Protein AF-A0A9X6WZ90-F1 (afdb_monomer_lite)

Organism: Bacillus cereus (NCBI:txid1396)

Radius of gyration: 30.84 Å; chains: 1; bounding box: 56×75×96 Å

Secondary structure (DSSP, 8-state):
-HHHHHHHHHHHHHHHHHHHHHHHHHHHHHHHHHHHHHHHHHHSSS-HHHHHHHHHHHH-HHHHHHHHHHHHHHTTTGGG--HHHHHHHHGGGHHHHHHHHHHS-EEESSS--HHHHHHHHHHHTTT---SEEE-EEEEE-SS-TT-EEEEESS--TTS-HHHHHHHBSSS-TTS--SEEEHHHHHHHHHHHHHHHHHHTSEEETT-STT--GGGGSPPHHHHHHHHHHHHHHHT--SSHHHHHHHHHHHHHHHHHHHHHHGGG-SSEEEETTEEEEPPPPPPPPPHHHHHHHHHHHHHSPPPPHHHHHHHHHHHH--GGG---TT-----

Foldseek 3Di:
DLLVLLVVLVVVLLVVLVVVCVVCVVVVVVLVVLVVQLVVLCPDPDDPVSSVVSNCVSQNDPNVVVSVVSVVVVVLCPPNLSLVSSLVSCVVVLVVSLVCLVVWDKDFPDPDCQLVLLSVVLNVCVPPPDQKDFQWDWDQDPVHNVDIDTDGSGDPPPQDLSLCVQFAPDSDPVDDHRITGSSSSSSRSSVVVSVCLVVLRMATPPDPSRHNCVVVDDDPVVCVVCLVVCCVVVVADSDPVVNVVVVVVVVVVVVVVCVVCVVVDPQWDQDPNDIDGHDDDPPDDDPVNVVVVVVVVVVDDDDDPVVVVVVCCVVVVCCVVVDDPVPDPDD

pLDDT: mean 87.57, std 8.53, range [37.88, 97.38]

Structure (mmCIF, N/CA/C/O backbone):
data_AF-A0A9X6WZ90-F1
#
_entry.id   AF-A0A9X6WZ90-F1
#
loop_
_atom_site.group_PDB
_atom_site.id
_atom_site.type_symbol
_atom_site.label_atom_id
_atom_site.label_alt_id
_atom_site.label_comp_id
_atom_site.label_asym_id
_atom_site.label_entity_id
_atom_site.label_seq_id
_atom_site.pdbx_PDB_ins_code
_atom_site.Cartn_x
_atom_site.Cartn_y
_atom_site.Cartn_z
_atom_site.occupancy
_atom_site.B_iso_or_equiv
_atom_site.auth_seq_id
_atom_site.auth_comp_id
_atom_site.auth_asym_id
_atom_site.auth_atom_id
_atom_site.pdbx_PDB_model_num
ATOM 1 N N . MET A 1 1 ? -11.921 1.807 -13.337 1.00 88.19 1 MET A N 1
ATOM 2 C CA . MET A 1 1 ? -12.975 2.178 -12.349 1.00 88.19 1 MET A CA 1
ATOM 3 C C . MET A 1 1 ? -12.615 1.782 -10.914 1.00 88.19 1 MET A C 1
ATOM 5 O O . MET A 1 1 ? -12.642 2.652 -10.046 1.00 88.19 1 MET A O 1
ATOM 9 N N . PHE A 1 2 ? -12.242 0.518 -10.673 1.00 93.69 2 PHE A N 1
ATOM 10 C CA . PHE A 1 2 ? -11.808 -0.026 -9.374 1.00 93.69 2 PHE A CA 1
ATOM 11 C C . PHE A 1 2 ? -10.823 0.891 -8.617 1.00 93.69 2 PHE A C 1
ATOM 13 O O . PHE A 1 2 ? -11.137 1.400 -7.541 1.00 93.69 2 PHE A O 1
ATOM 20 N N . ILE A 1 3 ? -9.691 1.226 -9.249 1.00 93.50 3 ILE A N 1
ATOM 21 C CA . ILE A 1 3 ? -8.628 2.075 -8.678 1.00 93.50 3 ILE A CA 1
ATOM 22 C C . ILE A 1 3 ? -9.142 3.453 -8.235 1.00 93.50 3 ILE A C 1
ATOM 24 O O . ILE A 1 3 ? -8.813 3.916 -7.142 1.00 93.50 3 ILE A O 1
ATOM 28 N N . LYS A 1 4 ? -9.979 4.104 -9.057 1.00 94.00 4 LYS A N 1
ATOM 29 C CA . LYS A 1 4 ? -10.548 5.428 -8.745 1.00 94.00 4 LYS A CA 1
ATOM 30 C C . LYS A 1 4 ? -11.462 5.371 -7.515 1.00 94.00 4 LYS A C 1
ATOM 32 O O . LYS A 1 4 ? -11.456 6.297 -6.708 1.00 94.00 4 LYS A O 1
ATOM 37 N N . ARG A 1 5 ? -12.233 4.289 -7.349 1.00 94.06 5 ARG A N 1
ATOM 38 C CA . ARG A 1 5 ? -13.135 4.110 -6.197 1.00 94.06 5 ARG A CA 1
ATOM 39 C C . ARG A 1 5 ? -12.367 3.918 -4.895 1.00 94.06 5 ARG A C 1
ATOM 41 O O . ARG A 1 5 ? -12.700 4.570 -3.910 1.00 94.06 5 ARG A O 1
ATOM 48 N N . ILE A 1 6 ? -11.319 3.098 -4.911 1.00 95.50 6 ILE A N 1
ATOM 49 C CA . ILE A 1 6 ? -10.462 2.895 -3.736 1.00 95.50 6 ILE A CA 1
ATOM 50 C C . ILE A 1 6 ? -9.727 4.185 -3.378 1.00 95.50 6 ILE A C 1
ATOM 52 O O . ILE A 1 6 ? -9.765 4.580 -2.221 1.00 95.50 6 ILE A O 1
ATOM 56 N N . ALA A 1 7 ? -9.169 4.903 -4.360 1.00 94.88 7 ALA A N 1
ATOM 57 C CA . ALA A 1 7 ? -8.523 6.196 -4.112 1.00 94.88 7 ALA A CA 1
ATOM 58 C C . ALA A 1 7 ? -9.491 7.226 -3.494 1.00 94.88 7 ALA A C 1
ATOM 60 O O . ALA A 1 7 ? -9.131 7.979 -2.596 1.00 94.88 7 ALA A O 1
ATOM 61 N N . LYS A 1 8 ? -10.758 7.248 -3.932 1.00 95.62 8 LYS A N 1
ATOM 62 C CA . LYS A 1 8 ? -11.779 8.121 -3.332 1.00 95.62 8 LYS A CA 1
ATOM 63 C C . LYS A 1 8 ? -12.102 7.727 -1.886 1.00 95.62 8 LYS A C 1
ATOM 65 O O . LYS A 1 8 ? -12.383 8.611 -1.078 1.00 95.62 8 LYS A O 1
ATOM 70 N N . ALA A 1 9 ? -12.107 6.433 -1.567 1.00 95.31 9 ALA A N 1
ATOM 71 C CA . ALA A 1 9 ? -12.320 5.945 -0.206 1.00 95.31 9 ALA A CA 1
ATOM 72 C C . ALA A 1 9 ? -11.124 6.258 0.707 1.00 95.31 9 ALA A C 1
ATOM 74 O O . ALA A 1 9 ? -11.339 6.739 1.814 1.00 95.31 9 ALA A O 1
ATOM 75 N N . GLU A 1 10 ? -9.902 6.075 0.207 1.00 94.06 10 GLU A N 1
ATOM 76 C CA . GLU A 1 10 ? -8.633 6.427 0.859 1.00 94.06 10 GLU A CA 1
ATOM 77 C C . GLU A 1 10 ? -8.612 7.909 1.259 1.00 94.06 10 GLU A C 1
ATOM 79 O O . GLU A 1 10 ? -8.564 8.225 2.445 1.00 94.06 10 GLU A O 1
ATOM 84 N N . ASN A 1 11 ? -8.851 8.820 0.309 1.00 94.50 11 ASN A N 1
ATOM 85 C CA . ASN A 1 11 ? -8.906 10.261 0.588 1.00 94.50 11 ASN A CA 1
ATOM 86 C C . ASN A 1 11 ? -9.972 10.631 1.640 1.00 94.50 11 ASN A C 1
ATOM 88 O O . ASN A 1 11 ? -9.812 11.579 2.408 1.00 94.50 11 ASN A O 1
ATOM 92 N N . LYS A 1 12 ? -11.109 9.921 1.672 1.00 94.81 12 LYS A N 1
ATOM 93 C CA . LYS A 1 12 ? -12.153 10.138 2.690 1.00 94.81 12 LYS A CA 1
ATOM 94 C C . LYS A 1 12 ? -11.753 9.576 4.054 1.00 94.81 12 LYS A C 1
ATOM 96 O O . LYS A 1 12 ? -12.103 10.175 5.071 1.00 94.81 12 LYS A O 1
ATOM 101 N N . ALA A 1 13 ? -11.054 8.445 4.080 1.00 93.38 13 ALA A N 1
ATOM 102 C CA . ALA A 1 13 ? -10.524 7.834 5.291 1.00 93.38 13 ALA A CA 1
ATOM 103 C C . ALA A 1 13 ? -9.462 8.733 5.938 1.00 93.38 13 ALA A C 1
ATOM 105 O O . ALA A 1 13 ? -9.546 8.996 7.134 1.00 93.38 13 ALA A O 1
ATOM 106 N N . GLU A 1 14 ? -8.549 9.292 5.143 1.00 92.19 14 GLU A N 1
ATOM 107 C CA . GLU A 1 14 ? -7.553 10.270 5.598 1.00 92.19 14 GLU A CA 1
ATOM 108 C C . GLU A 1 14 ? -8.202 11.517 6.206 1.00 92.19 14 GLU A C 1
ATOM 110 O O . GLU A 1 14 ? -7.862 11.926 7.316 1.00 92.19 14 GLU A O 1
ATOM 115 N N . ARG A 1 15 ? -9.206 12.090 5.528 1.00 92.62 15 ARG A N 1
ATOM 116 C CA . ARG A 1 15 ? -9.962 13.235 6.065 1.00 92.62 15 ARG A CA 1
ATOM 117 C C . ARG A 1 15 ? -10.685 12.892 7.366 1.00 92.62 15 ARG A C 1
ATOM 119 O O . ARG A 1 15 ? -10.708 13.703 8.284 1.00 92.62 15 ARG A O 1
ATOM 126 N N . ALA A 1 16 ? -11.273 11.700 7.464 1.00 90.88 16 ALA A N 1
ATOM 127 C CA . ALA A 1 16 ? -11.934 11.257 8.690 1.00 90.88 16 ALA A CA 1
ATOM 128 C C . ALA A 1 16 ? -10.950 11.086 9.850 1.00 90.88 16 ALA A C 1
ATOM 130 O O . ALA A 1 16 ? -11.284 11.442 10.978 1.00 90.88 16 ALA A O 1
ATOM 131 N N . LEU A 1 17 ? -9.743 10.594 9.566 1.00 90.38 17 LEU A N 1
ATOM 132 C CA . LEU A 1 17 ? -8.673 10.528 10.549 1.00 90.38 17 LEU A CA 1
ATOM 133 C C . LEU A 1 17 ? -8.273 11.930 11.025 1.00 90.38 17 LEU A C 1
ATOM 135 O O . LEU A 1 17 ? -8.124 12.127 12.227 1.00 90.38 17 LEU A O 1
ATOM 139 N N . TYR A 1 18 ? -8.139 12.900 10.115 1.00 88.81 18 TYR A N 1
ATOM 140 C CA . TYR A 1 18 ? -7.831 14.287 10.476 1.00 88.81 18 TYR A CA 1
ATOM 141 C C . TYR A 1 18 ? -8.884 14.874 11.428 1.00 88.81 18 TYR A C 1
ATOM 143 O O . TYR A 1 18 ? -8.544 15.345 12.509 1.00 88.81 18 TYR A O 1
ATOM 151 N N . VAL A 1 19 ? -10.168 14.735 11.085 1.00 89.00 19 VAL A N 1
ATOM 152 C CA . VAL A 1 19 ? -11.281 15.199 11.934 1.00 89.00 19 VAL A CA 1
ATOM 153 C C . VAL A 1 19 ? -11.308 14.478 13.286 1.00 89.00 19 VAL A C 1
ATOM 155 O O . VAL A 1 19 ? -11.641 15.078 14.305 1.00 89.00 19 VAL A O 1
ATOM 158 N N . LEU A 1 20 ? -10.981 13.181 13.330 1.00 86.00 20 LEU A N 1
ATOM 159 C CA . LEU A 1 20 ? -10.909 12.440 14.592 1.00 86.00 20 LEU A CA 1
ATOM 160 C C . LEU A 1 20 ? -9.753 12.932 15.472 1.00 86.00 20 LEU A C 1
ATOM 162 O O . LEU A 1 20 ? -9.941 13.057 16.679 1.00 86.00 20 LEU A O 1
ATOM 166 N N . LYS A 1 21 ? -8.589 13.233 14.886 1.00 85.00 21 LYS A N 1
ATOM 167 C CA . LYS A 1 21 ? -7.454 13.809 15.619 1.00 85.00 21 LYS A CA 1
ATOM 168 C C . LYS A 1 21 ? -7.814 15.167 16.219 1.00 85.00 21 LYS A C 1
ATOM 170 O O . LYS A 1 21 ? -7.597 15.358 17.407 1.00 85.00 21 LYS A O 1
ATOM 175 N N . GLU A 1 22 ? -8.440 16.046 15.438 1.00 85.94 22 GLU A N 1
ATOM 176 C CA . GLU A 1 22 ? -8.908 17.362 15.900 1.00 85.94 22 GLU A CA 1
ATOM 177 C C . GLU A 1 22 ? -9.888 17.233 17.078 1.00 85.94 22 GLU A C 1
ATOM 179 O O . GLU A 1 22 ? -9.715 17.848 18.124 1.00 85.94 22 GLU A O 1
ATOM 184 N N . LYS A 1 23 ? -10.872 16.329 16.983 1.00 85.62 23 LYS A N 1
ATOM 185 C CA . LYS A 1 23 ? -11.819 16.075 18.085 1.00 85.62 23 LYS A CA 1
ATOM 186 C C . LYS A 1 23 ? -11.168 15.527 19.355 1.00 85.62 23 LYS A C 1
ATOM 188 O O . LYS A 1 23 ? -11.758 15.639 20.429 1.00 85.62 23 LYS A O 1
ATOM 193 N N . ARG A 1 24 ? -10.005 14.885 19.233 1.00 84.62 24 ARG A N 1
ATOM 194 C CA . ARG A 1 24 ? -9.299 14.220 20.334 1.00 84.62 24 ARG A CA 1
ATOM 195 C C . ARG A 1 24 ? -8.142 15.022 20.898 1.00 84.62 24 ARG A C 1
ATOM 197 O O . ARG A 1 24 ? -7.539 14.555 21.855 1.00 84.62 24 ARG A O 1
ATOM 204 N N . GLU A 1 25 ? -7.887 16.223 20.392 1.00 85.12 25 GLU A N 1
ATOM 205 C CA . GLU A 1 25 ? -6.839 17.113 20.898 1.00 85.12 25 GLU A CA 1
ATOM 206 C C . GLU A 1 25 ? -6.908 17.248 22.428 1.00 85.12 25 GLU A C 1
ATOM 208 O O . GLU A 1 25 ? -5.966 16.882 23.122 1.00 85.12 25 GLU A O 1
ATOM 213 N N . LYS A 1 26 ? -8.095 17.554 22.973 1.00 85.38 26 LYS A N 1
ATOM 214 C CA . LYS A 1 26 ? -8.320 17.651 24.430 1.00 85.38 26 LYS A CA 1
ATOM 215 C C . LYS A 1 26 ? -8.027 16.357 25.201 1.00 85.38 26 LYS A C 1
ATOM 217 O O . LYS A 1 26 ? -7.622 16.398 26.360 1.00 85.38 26 LYS A O 1
ATOM 222 N N . GLN A 1 27 ? -8.288 15.197 24.596 1.00 85.25 27 GLN A N 1
ATOM 223 C CA . GLN A 1 27 ? -8.007 13.897 25.213 1.00 85.25 27 GLN A CA 1
ATOM 224 C C . GLN A 1 27 ? -6.498 13.635 25.228 1.00 85.25 27 GLN A C 1
ATOM 226 O O . GLN A 1 27 ? -5.973 13.164 26.235 1.00 85.25 27 GLN A O 1
ATOM 231 N N . THR A 1 28 ? -5.802 13.991 24.149 1.00 86.50 28 THR A N 1
ATOM 232 C CA . THR A 1 28 ? -4.342 13.926 24.063 1.00 86.50 28 THR A CA 1
ATOM 233 C C . THR A 1 28 ? -3.687 14.874 25.064 1.00 86.50 28 THR A C 1
ATOM 235 O O . THR A 1 28 ? -2.806 14.439 25.801 1.00 86.50 28 THR A O 1
ATOM 238 N N . ASP A 1 29 ? -4.169 16.112 25.187 1.00 89.50 29 ASP A N 1
ATOM 239 C CA . ASP A 1 29 ? -3.681 17.070 26.187 1.00 89.50 29 ASP A CA 1
ATOM 240 C C . ASP A 1 29 ? -3.836 16.520 27.606 1.00 89.50 29 ASP A C 1
ATOM 242 O O . ASP A 1 29 ? -2.921 16.624 28.425 1.00 89.50 29 ASP A O 1
ATOM 246 N N . LYS A 1 30 ? -4.965 15.859 27.895 1.00 88.88 30 LYS A N 1
ATOM 247 C CA . LYS A 1 30 ? -5.198 15.208 29.189 1.00 88.88 30 LYS A CA 1
ATOM 248 C C . LYS A 1 30 ? -4.219 14.059 29.442 1.00 88.88 30 LYS A C 1
ATOM 250 O O . LYS A 1 30 ? -3.718 13.938 30.559 1.00 88.88 30 LYS A O 1
ATOM 255 N N . LEU A 1 31 ? -3.916 13.236 28.436 1.00 90.62 31 LEU A N 1
ATOM 256 C CA . LEU A 1 31 ? -2.920 12.164 28.552 1.00 90.62 31 LEU A CA 1
ATOM 257 C C . LEU A 1 31 ? -1.510 12.723 28.785 1.00 90.62 31 LEU A C 1
ATOM 259 O O . LEU A 1 31 ? -0.809 12.243 29.672 1.00 90.62 31 LEU A O 1
ATOM 263 N N . ILE A 1 32 ? -1.117 13.765 28.047 1.00 91.44 32 ILE A N 1
ATOM 264 C CA . ILE A 1 32 ? 0.183 14.437 28.209 1.00 91.44 32 ILE A CA 1
ATOM 265 C C . ILE A 1 32 ? 0.287 15.099 29.587 1.00 91.44 32 ILE A C 1
ATOM 267 O O . ILE A 1 32 ? 1.312 14.966 30.249 1.00 91.44 32 ILE A O 1
ATOM 271 N N . THR A 1 33 ? -0.776 15.759 30.052 1.00 91.31 33 THR A N 1
ATOM 272 C CA . THR A 1 33 ? -0.830 16.351 31.399 1.00 91.31 33 THR A CA 1
ATOM 273 C C . THR A 1 33 ? -0.683 15.273 32.467 1.00 91.31 33 THR A C 1
ATOM 275 O O . THR A 1 33 ? 0.123 15.422 33.376 1.00 91.31 33 THR A O 1
ATOM 278 N N . THR A 1 34 ? -1.378 14.142 32.308 1.00 89.88 3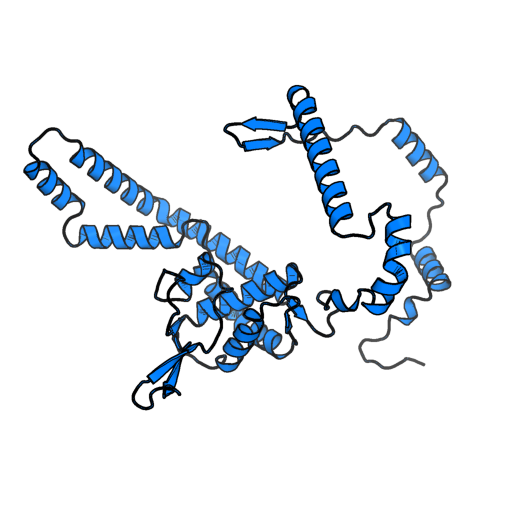4 THR A N 1
ATOM 279 C CA . THR A 1 34 ? -1.258 13.006 33.233 1.00 89.88 34 THR A CA 1
ATOM 280 C C . THR A 1 34 ? 0.170 12.454 33.251 1.00 89.88 34 THR A C 1
ATOM 282 O O . THR A 1 34 ? 0.720 12.213 34.320 1.00 89.88 34 THR A O 1
ATOM 285 N N . LEU A 1 35 ? 0.808 12.308 32.083 1.00 91.94 35 LEU A N 1
ATOM 286 C CA . LEU A 1 35 ? 2.206 11.884 31.987 1.00 91.94 35 LEU A CA 1
ATOM 287 C C . LEU A 1 35 ? 3.144 12.881 32.681 1.00 91.94 35 LEU A C 1
ATOM 289 O O . LEU A 1 35 ? 3.992 12.466 33.470 1.00 91.94 35 LEU A O 1
ATOM 293 N N . ARG A 1 36 ? 2.971 14.187 32.441 1.00 92.88 36 ARG A N 1
ATOM 294 C CA . ARG A 1 36 ? 3.729 15.240 33.130 1.00 92.88 36 ARG A CA 1
ATOM 295 C C . ARG A 1 36 ? 3.588 15.090 34.640 1.00 92.88 36 ARG A C 1
ATOM 297 O O . ARG A 1 36 ? 4.601 15.006 35.321 1.00 92.88 36 ARG A O 1
ATOM 304 N N . ASP A 1 37 ? 2.358 15.001 35.136 1.00 89.56 37 ASP A N 1
ATOM 305 C CA . ASP A 1 37 ? 2.074 14.919 36.567 1.00 89.56 37 ASP A CA 1
ATOM 306 C C . ASP A 1 37 ? 2.693 13.657 37.179 1.00 89.56 37 ASP A C 1
ATOM 308 O O . ASP A 1 37 ? 3.338 13.748 38.216 1.00 89.56 37 ASP A O 1
ATOM 312 N N . THR A 1 38 ? 2.630 12.505 36.498 1.00 89.50 38 THR A N 1
ATOM 313 C CA . THR A 1 38 ? 3.301 11.280 36.974 1.00 89.50 38 THR A CA 1
ATOM 314 C C . THR A 1 38 ? 4.822 11.419 37.057 1.00 89.50 38 THR A C 1
ATOM 316 O O . THR A 1 38 ? 5.419 10.978 38.038 1.00 89.50 38 THR A O 1
ATOM 319 N N . ILE A 1 39 ? 5.462 12.056 36.069 1.00 88.69 39 ILE A N 1
ATOM 320 C CA . ILE A 1 39 ? 6.915 12.284 36.072 1.00 88.69 39 ILE A CA 1
ATOM 321 C C . ILE A 1 39 ? 7.287 13.277 37.177 1.00 88.69 39 ILE A C 1
ATOM 323 O O . ILE A 1 39 ? 8.233 13.029 37.923 1.00 88.69 39 ILE A O 1
ATOM 327 N N . THR A 1 40 ? 6.528 14.366 37.325 1.00 89.31 40 THR A N 1
ATOM 328 C CA . THR A 1 40 ? 6.743 15.360 38.382 1.00 89.31 40 THR A CA 1
ATOM 329 C C . THR A 1 40 ? 6.598 14.728 39.762 1.00 89.31 40 THR A C 1
ATOM 331 O O . THR A 1 40 ? 7.475 14.910 40.598 1.00 89.31 40 THR A O 1
ATOM 334 N N . THR A 1 41 ? 5.559 13.920 39.992 1.00 87.38 41 THR A N 1
ATOM 335 C CA . THR A 1 41 ? 5.359 13.199 41.256 1.00 87.38 41 THR A CA 1
ATOM 336 C C . THR A 1 41 ? 6.487 12.214 41.548 1.00 87.38 41 THR A C 1
ATOM 338 O O . THR A 1 41 ? 6.917 12.099 42.694 1.00 87.38 41 THR A O 1
ATOM 341 N N . TYR A 1 42 ? 7.012 11.532 40.529 1.00 85.38 42 TYR A N 1
ATOM 342 C CA . TYR A 1 42 ? 8.146 10.623 40.698 1.00 85.38 42 TYR A CA 1
ATOM 343 C C . TYR A 1 42 ? 9.452 11.354 41.069 1.00 85.38 42 TYR A C 1
ATOM 345 O O . TYR A 1 42 ? 10.271 10.809 41.813 1.00 85.38 42 TYR A O 1
ATOM 353 N N . GLN A 1 43 ? 9.634 12.584 40.575 1.00 87.25 43 GLN A N 1
ATOM 354 C CA . GLN A 1 43 ? 10.803 13.436 40.831 1.00 87.25 43 GLN A CA 1
ATOM 355 C C . GLN A 1 43 ? 10.746 14.215 42.156 1.00 87.25 43 GLN A C 1
ATOM 357 O O . GLN A 1 43 ? 11.743 14.838 42.514 1.00 87.25 43 GLN A O 1
ATOM 362 N N . LEU A 1 44 ? 9.625 14.192 42.889 1.00 85.88 44 LEU A N 1
ATOM 363 C CA . LEU A 1 44 ? 9.513 14.869 44.186 1.00 85.88 44 LEU A CA 1
ATOM 364 C C . LEU A 1 44 ? 10.523 14.319 45.206 1.00 85.88 44 LEU A C 1
ATOM 366 O O . LEU A 1 44 ? 10.718 13.107 45.330 1.00 85.88 44 LEU A O 1
ATOM 370 N N . GLU A 1 45 ? 11.125 15.223 45.979 1.00 72.75 45 GLU A N 1
ATOM 371 C CA . GLU A 1 45 ? 11.969 14.870 47.121 1.00 72.75 45 GLU A CA 1
ATOM 372 C C . GLU A 1 45 ? 11.097 14.325 48.266 1.00 72.75 45 GLU A C 1
ATOM 374 O O . GLU A 1 45 ? 10.115 14.946 48.672 1.00 72.75 45 GLU A O 1
ATOM 379 N N . GLY A 1 46 ? 11.418 13.130 48.772 1.00 76.06 46 GLY A N 1
ATOM 380 C CA . GLY A 1 46 ? 10.634 12.452 49.810 1.00 76.06 46 GLY A CA 1
ATOM 381 C C . GLY A 1 46 ? 10.886 10.945 49.867 1.00 76.06 46 GLY A C 1
ATOM 382 O O . GLY A 1 46 ? 11.668 10.406 49.077 1.00 76.06 46 GLY A O 1
ATOM 383 N N . SER A 1 47 ? 10.226 10.242 50.792 1.00 80.88 47 SER A N 1
ATOM 384 C CA . SER A 1 47 ? 10.323 8.779 50.885 1.00 80.88 47 SER A CA 1
ATOM 385 C C . SER A 1 47 ? 9.701 8.093 49.659 1.00 80.88 47 SER A C 1
ATOM 387 O O . SER A 1 47 ? 8.840 8.641 48.971 1.00 80.88 47 SER A O 1
ATOM 389 N N . SER A 1 48 ? 10.153 6.878 49.347 1.00 79.81 48 SER A N 1
ATOM 390 C CA . SER A 1 48 ? 9.591 6.100 48.233 1.00 79.81 48 SER A CA 1
ATOM 391 C C . SER A 1 48 ? 8.107 5.776 48.446 1.00 79.81 48 SER A C 1
ATOM 393 O O . SER A 1 48 ? 7.345 5.723 47.485 1.00 79.81 48 SER A O 1
ATOM 395 N N . GLU A 1 49 ? 7.678 5.611 49.699 1.00 81.25 49 GLU A N 1
ATOM 396 C CA . GLU A 1 49 ? 6.288 5.312 50.061 1.00 81.25 49 GLU A CA 1
ATOM 397 C C . GLU A 1 49 ? 5.337 6.477 49.769 1.00 81.25 49 GLU A C 1
ATOM 399 O O . GLU A 1 49 ? 4.264 6.257 49.207 1.00 81.25 49 GLU A O 1
ATOM 404 N N . THR A 1 50 ? 5.731 7.723 50.062 1.00 79.81 50 THR A N 1
ATOM 405 C CA . THR A 1 50 ? 4.887 8.892 49.760 1.00 79.81 50 THR A CA 1
ATOM 406 C C . THR A 1 50 ? 4.763 9.121 48.256 1.00 79.81 50 THR A C 1
ATOM 408 O O . THR A 1 50 ? 3.681 9.449 47.767 1.00 79.81 50 THR A O 1
ATOM 411 N N . ARG A 1 51 ? 5.833 8.868 47.491 1.00 83.44 51 ARG A N 1
ATOM 412 C CA . ARG A 1 51 ? 5.798 8.913 46.020 1.00 83.44 51 ARG A CA 1
ATOM 413 C C . ARG A 1 51 ? 4.869 7.853 45.430 1.00 83.44 51 ARG A C 1
ATOM 415 O O . ARG A 1 51 ? 4.093 8.167 44.530 1.00 83.44 51 ARG A O 1
ATOM 422 N N . LEU A 1 52 ? 4.911 6.623 45.945 1.00 82.94 52 LEU A N 1
ATOM 423 C CA . LEU A 1 52 ? 4.037 5.537 45.492 1.00 82.94 52 LEU A CA 1
ATOM 424 C C . LEU A 1 52 ? 2.561 5.820 45.792 1.00 82.94 52 LEU A C 1
ATOM 426 O O . LEU A 1 52 ? 1.733 5.650 44.902 1.00 82.94 52 LEU A O 1
ATOM 430 N N . GLN A 1 53 ? 2.235 6.334 46.982 1.00 83.06 53 GLN A N 1
ATOM 431 C CA . GLN A 1 53 ? 0.859 6.720 47.320 1.00 83.06 53 GLN A CA 1
ATOM 432 C C . GLN A 1 53 ? 0.323 7.814 46.387 1.00 83.06 53 GLN A C 1
ATOM 434 O O . GLN A 1 53 ? -0.799 7.714 45.891 1.00 83.06 53 GLN A O 1
ATOM 439 N N . LEU A 1 54 ? 1.126 8.840 46.088 1.00 82.12 54 LEU A N 1
ATOM 440 C CA . LEU A 1 54 ? 0.727 9.899 45.157 1.00 82.12 54 LEU A CA 1
ATOM 441 C C . LEU A 1 54 ? 0.556 9.369 43.725 1.00 82.12 54 LEU A C 1
ATOM 443 O O . LEU A 1 54 ? -0.421 9.712 43.059 1.00 82.12 54 LEU A O 1
ATOM 447 N N . LEU A 1 55 ? 1.438 8.482 43.260 1.00 84.94 55 LEU A N 1
ATOM 448 C CA . LEU A 1 55 ? 1.269 7.815 41.965 1.00 84.94 55 LEU A CA 1
ATOM 449 C C . LEU A 1 55 ? -0.011 6.972 41.923 1.00 84.94 55 LEU A C 1
ATOM 451 O O . LEU A 1 55 ? -0.740 7.016 40.934 1.00 84.94 55 LEU A O 1
ATOM 455 N N . GLU A 1 56 ? -0.347 6.272 43.002 1.00 84.81 56 GLU A N 1
ATOM 456 C CA . GLU A 1 56 ? -1.574 5.482 43.086 1.00 84.81 56 GLU A CA 1
ATOM 457 C C . GLU A 1 56 ? -2.838 6.359 43.029 1.00 84.81 56 GLU A C 1
ATOM 459 O O . GLU A 1 56 ? -3.837 5.967 42.429 1.00 84.81 56 GLU A O 1
ATOM 464 N N . THR A 1 57 ? -2.791 7.605 43.512 1.00 83.94 57 THR A N 1
ATOM 465 C CA . THR A 1 57 ? -3.913 8.546 43.316 1.00 83.94 57 THR A CA 1
ATOM 466 C C . THR A 1 57 ? -4.078 9.021 41.864 1.00 83.94 57 THR A C 1
ATOM 468 O O . THR A 1 57 ? -5.207 9.287 41.425 1.00 83.94 57 THR A O 1
ATOM 471 N N . LEU A 1 58 ? -2.973 9.106 41.111 1.00 82.44 58 LEU A N 1
ATOM 472 C CA . LEU A 1 58 ? -2.935 9.586 39.725 1.00 82.44 58 LEU A CA 1
ATOM 473 C C . LEU A 1 58 ? -3.288 8.493 38.707 1.00 82.44 58 LEU A C 1
ATOM 475 O O . LEU A 1 58 ? -4.082 8.733 37.797 1.00 82.44 58 LEU A O 1
ATOM 479 N N . ILE A 1 59 ? -2.712 7.299 38.861 1.00 86.88 59 ILE A N 1
ATOM 480 C CA . ILE A 1 59 ? -2.807 6.191 37.894 1.00 86.88 59 ILE A CA 1
ATOM 481 C C . ILE A 1 59 ? -3.335 4.886 38.502 1.00 86.88 59 ILE A C 1
ATOM 483 O O . ILE A 1 59 ? -3.434 3.886 37.795 1.00 86.88 59 ILE A O 1
ATOM 487 N N . GLY A 1 60 ? -3.692 4.862 39.786 1.00 84.12 60 GLY A N 1
ATOM 488 C CA . GLY A 1 60 ? -4.217 3.666 40.439 1.00 84.12 60 GLY A CA 1
ATOM 489 C C . GLY A 1 60 ? -5.675 3.352 40.094 1.00 84.12 60 GLY A C 1
ATOM 490 O O . GLY A 1 60 ? -6.445 4.180 39.589 1.00 84.12 60 GLY A O 1
ATOM 491 N N . GLY A 1 61 ? -6.062 2.110 40.386 1.00 84.81 61 GLY A N 1
ATOM 492 C CA . GLY A 1 61 ? -7.422 1.602 40.215 1.00 84.81 61 GLY A CA 1
ATOM 493 C C . GLY A 1 61 ? -7.960 1.709 38.781 1.00 84.81 61 GLY A C 1
ATOM 494 O O . GLY A 1 61 ? -7.243 1.547 37.795 1.00 84.81 61 GLY A O 1
ATOM 495 N N . ASN A 1 62 ? -9.259 1.998 38.663 1.00 83.25 62 ASN A N 1
ATOM 496 C CA . ASN A 1 62 ? -9.972 2.075 37.380 1.00 83.25 62 ASN A CA 1
ATOM 497 C C . ASN A 1 62 ? -9.467 3.232 36.482 1.00 83.25 62 ASN A C 1
ATOM 499 O O . ASN A 1 62 ? -9.534 3.160 35.257 1.00 83.25 62 ASN A O 1
ATOM 503 N N . ARG A 1 63 ? -8.884 4.292 37.067 1.00 84.12 63 ARG A N 1
ATOM 504 C CA . ARG A 1 63 ? -8.313 5.413 36.297 1.00 84.12 63 ARG A CA 1
ATOM 505 C C . ARG A 1 63 ? -7.128 4.965 35.448 1.00 84.12 63 ARG A C 1
ATOM 507 O O . ARG A 1 63 ? -7.057 5.344 34.283 1.00 84.12 63 ARG A O 1
ATOM 514 N N . GLY A 1 64 ? -6.245 4.132 35.999 1.00 85.12 64 GLY A N 1
ATOM 515 C CA . GLY A 1 64 ? -5.114 3.563 35.262 1.00 85.12 64 GLY A CA 1
ATOM 516 C C . GLY A 1 64 ? -5.554 2.747 34.051 1.00 85.12 64 GLY A C 1
ATOM 517 O O . GLY A 1 64 ? -5.003 2.913 32.965 1.00 85.12 64 GLY A O 1
ATOM 518 N N . GLN A 1 65 ? -6.602 1.933 34.209 1.00 85.75 65 GLN A N 1
ATOM 519 C CA . GLN A 1 65 ? -7.184 1.159 33.107 1.00 85.75 65 GLN A CA 1
ATOM 520 C C . GLN A 1 65 ? -7.751 2.073 32.014 1.00 85.75 65 GLN A C 1
ATOM 522 O O . GLN A 1 65 ? -7.409 1.903 30.848 1.00 85.75 65 GLN A O 1
ATOM 527 N N . GLN A 1 66 ? -8.518 3.104 32.381 1.00 86.00 66 GLN A N 1
ATOM 528 C CA . GLN A 1 66 ? -9.038 4.087 31.422 1.00 86.00 66 GLN A CA 1
ATOM 529 C C . GLN A 1 66 ? -7.927 4.875 30.711 1.00 86.00 66 GLN A C 1
ATOM 531 O O . GLN A 1 66 ? -8.023 5.148 29.516 1.00 86.00 66 GLN A O 1
ATOM 536 N N . ILE A 1 67 ? -6.865 5.264 31.425 1.00 87.25 67 ILE A N 1
ATOM 537 C CA . ILE A 1 67 ? -5.699 5.934 30.830 1.00 87.25 67 ILE A CA 1
ATOM 538 C C . ILE A 1 67 ? -5.019 4.999 29.829 1.00 87.25 67 ILE A C 1
ATOM 540 O O . ILE A 1 67 ? -4.700 5.428 28.723 1.00 87.25 67 ILE A O 1
ATOM 544 N N . LEU A 1 68 ? -4.847 3.723 30.179 1.00 85.44 68 LEU A N 1
ATOM 545 C CA . LEU A 1 68 ? -4.246 2.727 29.299 1.00 85.44 68 LEU A CA 1
ATOM 546 C C . LEU A 1 68 ? -5.106 2.480 28.053 1.00 85.44 68 LEU A C 1
ATOM 548 O O . LEU A 1 68 ? -4.569 2.503 26.949 1.00 85.44 68 LEU A O 1
ATOM 552 N N . GLU A 1 69 ? -6.426 2.348 28.194 1.00 83.81 69 GLU A N 1
ATOM 553 C CA . GLU A 1 69 ? -7.360 2.257 27.063 1.00 83.81 69 GLU A CA 1
ATOM 554 C C . GLU A 1 69 ? -7.259 3.480 26.144 1.00 83.81 69 GLU A C 1
ATOM 556 O O . GLU A 1 69 ? -7.111 3.335 24.930 1.00 83.81 69 GLU A O 1
ATOM 561 N N . ASN A 1 70 ? -7.250 4.688 26.713 1.00 85.19 70 ASN A N 1
ATOM 562 C CA . ASN A 1 70 ? -7.089 5.932 25.959 1.00 85.19 70 ASN A CA 1
ATOM 563 C C . ASN A 1 70 ? -5.733 5.998 25.234 1.00 85.19 70 ASN A C 1
ATOM 565 O O . ASN A 1 70 ? -5.668 6.434 24.084 1.00 85.19 70 ASN A O 1
ATOM 569 N N . CYS A 1 71 ? -4.650 5.547 25.875 1.00 83.25 71 CYS A N 1
ATOM 570 C CA . CYS A 1 71 ? -3.327 5.441 25.264 1.00 83.25 71 CYS A CA 1
ATOM 571 C C . CYS A 1 71 ? -3.327 4.435 24.108 1.00 83.25 71 CYS A C 1
ATOM 573 O O . CYS A 1 71 ? -2.854 4.744 23.015 1.00 83.25 71 CYS A O 1
ATOM 575 N N . GLU A 1 72 ? -3.885 3.242 24.308 1.00 79.56 72 GLU A N 1
ATOM 576 C CA . GLU A 1 72 ? -3.986 2.224 23.264 1.00 79.56 72 GLU A CA 1
ATOM 577 C C . GLU A 1 72 ? -4.845 2.672 22.080 1.00 79.56 72 GLU A C 1
ATOM 579 O O . GLU A 1 72 ? -4.542 2.353 20.917 1.00 79.56 72 GLU A O 1
ATOM 584 N N . GLU A 1 73 ? -5.907 3.418 22.373 1.00 77.88 73 GLU A N 1
ATOM 585 C CA . GLU A 1 73 ? -6.777 4.013 21.380 1.00 77.88 73 GLU A CA 1
ATOM 586 C C . GLU A 1 73 ? -6.073 5.158 20.641 1.00 77.88 73 GLU A C 1
ATOM 588 O O . GLU A 1 73 ? -6.178 5.245 19.423 1.00 77.88 73 GLU A O 1
ATOM 593 N N . HIS A 1 74 ? -5.278 5.997 21.303 1.00 81.38 74 HIS A N 1
ATOM 594 C CA . HIS A 1 74 ? -4.458 7.001 20.618 1.00 81.38 74 HIS A CA 1
ATOM 595 C C . HIS A 1 74 ? -3.410 6.345 19.702 1.00 81.38 74 HIS A C 1
ATOM 597 O O . HIS A 1 74 ? -3.308 6.675 18.514 1.00 81.38 74 HIS A O 1
ATOM 603 N N . LEU A 1 75 ? -2.707 5.328 20.216 1.00 76.06 75 LEU A N 1
ATOM 604 C CA . LEU A 1 75 ? -1.747 4.507 19.467 1.00 76.06 75 LEU A CA 1
ATOM 605 C C . LEU A 1 75 ? -2.388 3.784 18.271 1.00 76.06 75 LEU A C 1
ATOM 607 O O . LEU A 1 75 ? -1.703 3.340 17.352 1.00 76.06 75 LEU A O 1
ATOM 611 N N . SER A 1 76 ? -3.717 3.673 18.259 1.00 69.81 76 SER A N 1
ATOM 612 C CA . SER A 1 76 ? -4.524 3.167 17.144 1.00 69.81 76 SER A CA 1
ATOM 613 C C . SER A 1 76 ? -4.4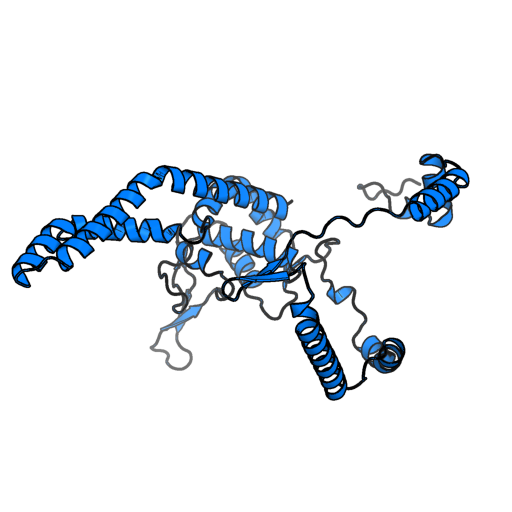57 3.967 15.875 1.00 69.81 76 SER A C 1
ATOM 615 O O . SER A 1 76 ? -4.625 3.410 14.791 1.00 69.81 76 SER A O 1
ATOM 617 N N . TYR A 1 77 ? -4.218 5.258 16.020 1.00 73.56 77 TYR A N 1
ATOM 618 C CA . TYR A 1 77 ? -4.332 6.224 14.944 1.00 73.56 77 TYR A CA 1
ATOM 619 C C . TYR A 1 77 ? -3.000 6.952 14.695 1.00 73.56 77 TYR A C 1
ATOM 621 O O . TYR A 1 77 ? -2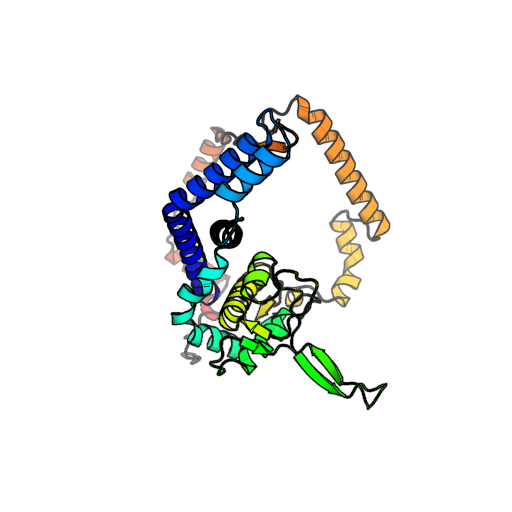.906 7.801 13.802 1.00 73.56 77 TYR A O 1
ATOM 629 N N . THR A 1 78 ? -1.955 6.610 15.459 1.00 67.38 78 THR A N 1
ATOM 630 C CA . THR A 1 78 ? -0.585 7.101 15.270 1.00 67.38 78 THR A CA 1
ATOM 631 C C . THR A 1 78 ? -0.016 6.625 13.925 1.00 67.38 78 THR A C 1
ATOM 633 O O . THR A 1 78 ? -0.398 5.574 13.412 1.00 67.38 78 THR A O 1
ATOM 636 N N . GLY A 1 79 ? 0.856 7.430 13.307 1.00 65.50 79 GLY A N 1
ATOM 637 C CA . GLY A 1 79 ? 1.455 7.112 12.001 1.00 65.50 79 GLY A CA 1
ATOM 638 C C . GLY A 1 79 ? 0.515 7.277 10.800 1.00 65.50 79 GLY A C 1
ATOM 639 O O . GLY A 1 79 ? 0.707 6.627 9.781 1.00 65.50 79 GLY A O 1
ATOM 640 N N . ASN A 1 80 ? -0.518 8.124 10.913 1.00 69.19 80 ASN A N 1
ATOM 641 C CA . ASN A 1 80 ? -1.545 8.316 9.877 1.00 69.19 80 ASN A CA 1
ATOM 642 C C . ASN A 1 80 ? -2.316 7.032 9.516 1.00 69.19 80 ASN A C 1
ATOM 644 O O . ASN A 1 80 ? -2.726 6.847 8.374 1.00 69.19 80 ASN A O 1
ATOM 648 N N . ASN A 1 81 ? -2.565 6.157 10.495 1.00 80.12 81 ASN A N 1
ATOM 649 C CA . ASN A 1 81 ? -3.297 4.910 10.278 1.00 80.12 81 ASN A CA 1
ATOM 650 C C . ASN A 1 81 ? -4.807 5.155 10.058 1.00 80.12 81 ASN A C 1
ATOM 652 O O . ASN A 1 81 ? -5.630 5.004 10.962 1.00 80.12 81 ASN A O 1
ATOM 656 N N . TYR A 1 82 ? -5.180 5.550 8.838 1.00 86.81 82 TYR A N 1
ATOM 657 C CA . TYR A 1 82 ? -6.569 5.777 8.424 1.00 86.81 82 TYR A CA 1
ATOM 658 C C . TYR A 1 82 ? -7.306 4.479 8.045 1.00 86.81 82 TYR A C 1
ATOM 660 O O . TYR A 1 82 ? -8.495 4.514 7.711 1.00 86.81 82 TYR A O 1
ATOM 668 N N . TYR A 1 83 ? -6.632 3.323 8.087 1.00 89.06 83 TYR A N 1
ATOM 669 C CA . TYR A 1 83 ? -7.151 2.049 7.581 1.00 89.06 83 TYR A CA 1
ATOM 670 C C . TYR A 1 83 ? -8.425 1.570 8.294 1.00 89.06 83 TYR A C 1
ATOM 672 O O . TYR A 1 83 ? -9.277 0.928 7.675 1.00 89.06 83 TYR A O 1
ATOM 680 N N . SER A 1 84 ? -8.631 1.954 9.556 1.00 87.12 84 SER A N 1
ATOM 681 C CA . SER A 1 84 ? -9.881 1.707 10.294 1.00 87.12 84 SER A CA 1
ATOM 682 C C . SER A 1 84 ? -11.115 2.314 9.627 1.00 87.12 84 SER A C 1
ATOM 684 O O . SER A 1 84 ? -12.196 1.723 9.659 1.00 87.12 84 SER A O 1
ATOM 686 N N . PHE A 1 85 ? -10.969 3.466 8.967 1.00 90.88 85 PHE A N 1
ATOM 687 C CA . PHE A 1 85 ? -12.074 4.161 8.309 1.00 90.88 85 PHE A CA 1
ATOM 688 C C . PHE A 1 85 ? -12.347 3.652 6.894 1.00 90.88 85 PHE A C 1
ATOM 690 O O . PHE A 1 85 ? -13.411 3.942 6.343 1.00 90.88 85 PHE A O 1
ATOM 697 N N . MET A 1 86 ? -11.432 2.882 6.299 1.00 93.75 86 MET A N 1
ATOM 698 C CA . MET A 1 86 ? -11.545 2.432 4.907 1.00 93.75 86 MET A CA 1
ATOM 699 C C . MET A 1 86 ? -12.851 1.683 4.648 1.00 93.75 86 MET A C 1
ATOM 701 O O . MET A 1 86 ? -13.574 1.999 3.700 1.00 93.75 86 MET A O 1
ATOM 705 N N . TRP A 1 87 ? -13.216 0.756 5.537 1.00 93.75 87 TRP A N 1
ATOM 706 C CA . TRP A 1 87 ? -14.441 -0.027 5.384 1.00 93.75 87 TRP A CA 1
ATOM 707 C C . TRP A 1 87 ? -15.698 0.849 5.302 1.00 93.75 87 TRP A C 1
ATOM 709 O O . TRP A 1 87 ? -16.578 0.596 4.476 1.00 93.75 87 TRP A O 1
ATOM 719 N N . LYS A 1 88 ? -15.772 1.915 6.111 1.00 93.81 88 LYS A N 1
ATOM 720 C CA . LYS A 1 88 ? -16.913 2.845 6.131 1.00 93.81 88 LYS A CA 1
ATOM 721 C C . LYS A 1 88 ? -17.183 3.435 4.746 1.00 93.81 88 LYS A C 1
ATOM 723 O O . LYS A 1 88 ? -18.342 3.594 4.373 1.00 93.81 88 LYS A O 1
ATOM 728 N N . TYR A 1 89 ? -16.128 3.729 3.987 1.00 94.75 89 TYR A N 1
ATOM 729 C CA . TYR A 1 89 ? -16.223 4.354 2.667 1.00 94.75 89 TYR A CA 1
ATOM 730 C C . TYR A 1 89 ? -16.227 3.363 1.500 1.00 94.75 89 TYR A C 1
ATOM 732 O O . TYR A 1 89 ? -16.583 3.750 0.389 1.00 94.75 89 TYR A O 1
ATOM 740 N N . LEU A 1 90 ? -15.879 2.097 1.741 1.00 94.38 90 LEU A N 1
ATOM 741 C CA . LEU A 1 90 ? -15.932 1.027 0.740 1.00 94.38 90 LEU A CA 1
ATOM 742 C C . LEU A 1 90 ? -17.240 0.227 0.789 1.00 94.38 90 LEU A C 1
ATOM 744 O O . LEU A 1 90 ? -17.639 -0.341 -0.228 1.00 94.38 90 LEU A O 1
ATOM 748 N N . LYS A 1 91 ? -17.944 0.213 1.931 1.00 93.38 91 LYS A N 1
ATOM 749 C CA . LYS A 1 91 ? -19.166 -0.582 2.150 1.00 93.38 91 LYS A CA 1
ATOM 750 C C . LYS A 1 91 ? -20.222 -0.388 1.058 1.00 93.38 91 LYS A C 1
ATOM 752 O O . LYS A 1 91 ? -20.791 -1.375 0.601 1.00 93.38 91 LYS A O 1
ATOM 757 N N . SER A 1 92 ? -20.474 0.850 0.626 1.00 93.56 92 SER A N 1
ATOM 758 C CA . SER A 1 92 ? -21.474 1.163 -0.411 1.00 93.56 92 SER A CA 1
ATOM 759 C C . SER A 1 92 ? -21.132 0.564 -1.774 1.00 93.56 92 SER A C 1
ATOM 761 O O . SER A 1 92 ? -22.022 0.233 -2.544 1.00 93.56 92 SER A O 1
ATOM 763 N N . ASN A 1 93 ? -19.842 0.398 -2.063 1.00 93.31 93 ASN A N 1
ATOM 764 C CA . ASN A 1 93 ? -19.333 -0.054 -3.354 1.00 93.31 93 ASN A CA 1
ATOM 765 C C . ASN A 1 93 ? -18.883 -1.521 -3.311 1.00 93.31 93 ASN A C 1
ATOM 767 O O . ASN A 1 93 ? -18.402 -2.039 -4.316 1.00 93.31 93 ASN A O 1
ATOM 771 N N . ARG A 1 94 ? -19.030 -2.193 -2.162 1.00 94.69 94 ARG A N 1
ATOM 772 C CA . ARG A 1 94 ? -18.524 -3.547 -1.913 1.00 94.69 94 ARG A CA 1
ATOM 773 C C . ARG A 1 94 ? -18.987 -4.550 -2.967 1.00 94.69 94 ARG A C 1
ATOM 775 O O . ARG A 1 94 ? -18.171 -5.312 -3.466 1.00 94.69 94 ARG A O 1
ATOM 782 N N . SER A 1 95 ? -20.280 -4.567 -3.292 1.00 94.81 95 SER A N 1
ATOM 783 C CA . SER A 1 95 ? -20.847 -5.513 -4.263 1.00 94.81 95 SER A CA 1
ATOM 784 C C . SER A 1 95 ? -20.196 -5.366 -5.635 1.00 94.81 95 SER A C 1
ATOM 786 O O . SER A 1 95 ? -19.815 -6.359 -6.240 1.00 94.81 95 SER A O 1
ATOM 788 N N . GLU A 1 96 ? -20.011 -4.135 -6.102 1.00 95.31 96 GLU A N 1
ATOM 789 C CA . GLU A 1 96 ? -19.350 -3.856 -7.376 1.00 95.31 96 GLU A CA 1
ATOM 790 C C . GLU A 1 96 ? -17.853 -4.177 -7.340 1.00 95.31 96 GLU A C 1
ATOM 792 O O . GLU A 1 96 ? -17.337 -4.724 -8.307 1.00 95.31 96 GLU A O 1
ATOM 797 N N . LEU A 1 97 ? -17.156 -3.883 -6.236 1.00 96.31 97 LEU A N 1
ATOM 798 C CA . LEU A 1 97 ? -15.738 -4.235 -6.083 1.00 96.31 97 LEU A CA 1
ATOM 799 C C . LEU A 1 97 ? -15.535 -5.754 -6.110 1.00 96.31 97 LEU A C 1
ATOM 801 O O . LEU A 1 97 ? -14.625 -6.227 -6.778 1.00 96.31 97 LEU A O 1
ATOM 805 N N . ILE A 1 98 ? -16.408 -6.516 -5.445 1.00 96.25 98 ILE A N 1
ATOM 806 C CA . ILE A 1 98 ? -16.384 -7.984 -5.484 1.00 96.25 98 ILE A CA 1
ATOM 807 C C . ILE A 1 98 ? -16.695 -8.493 -6.893 1.00 96.25 98 ILE A C 1
ATOM 809 O O . ILE A 1 98 ? -15.958 -9.332 -7.391 1.00 96.25 98 ILE A O 1
ATOM 813 N N . LYS A 1 99 ? -17.716 -7.948 -7.569 1.00 95.69 99 LYS A N 1
ATOM 814 C CA . LYS A 1 99 ? -18.018 -8.310 -8.965 1.00 95.69 99 LYS A CA 1
ATOM 815 C C . LYS A 1 99 ? -16.824 -8.068 -9.891 1.00 95.69 99 LYS A C 1
ATOM 817 O O . LYS A 1 99 ? -16.531 -8.915 -10.722 1.00 95.69 99 LYS A O 1
ATOM 822 N N . MET A 1 100 ? -16.108 -6.952 -9.721 1.00 94.94 100 MET A N 1
ATOM 823 C CA . MET A 1 100 ? -14.873 -6.689 -10.470 1.00 94.94 100 MET A CA 1
ATOM 824 C C . MET A 1 100 ? -13.806 -7.747 -10.175 1.00 94.94 100 MET A C 1
ATOM 826 O O . MET A 1 100 ? -13.197 -8.247 -11.115 1.00 94.94 100 MET A O 1
ATOM 830 N N . LEU A 1 101 ? -13.620 -8.122 -8.902 1.00 95.62 101 LEU A N 1
ATOM 831 C CA . LEU A 1 101 ? -12.693 -9.194 -8.523 1.00 95.62 101 LEU A CA 1
ATOM 832 C C . LEU A 1 101 ? -13.062 -10.564 -9.113 1.00 95.62 101 LEU A C 1
ATOM 834 O O . LEU A 1 101 ? -12.174 -11.369 -9.354 1.00 95.62 101 LEU A O 1
ATOM 838 N N . GLU A 1 102 ? -14.348 -10.830 -9.344 1.00 95.44 102 GLU A N 1
ATOM 839 C CA . GLU A 1 102 ? -14.830 -12.074 -9.962 1.00 95.44 102 GLU A CA 1
ATOM 840 C C . GLU A 1 102 ? -14.672 -12.083 -11.481 1.00 95.44 102 GLU A C 1
ATOM 842 O O . GLU A 1 102 ? -14.365 -13.119 -12.061 1.00 95.44 102 GLU A O 1
ATOM 847 N N . SER A 1 103 ? -14.913 -10.941 -12.127 1.00 93.75 103 SER A N 1
ATOM 848 C CA . SER A 1 103 ? -14.882 -10.832 -13.589 1.00 93.75 103 SER A CA 1
ATOM 849 C C . SER A 1 103 ? -13.472 -10.735 -14.165 1.00 93.75 103 SER A C 1
ATOM 851 O O . SER A 1 103 ? -13.242 -11.136 -15.302 1.00 93.75 103 SER A O 1
ATOM 853 N N . LEU A 1 104 ? -12.540 -10.157 -13.405 1.00 93.69 104 LEU A N 1
ATOM 854 C CA . LEU A 1 104 ? -11.190 -9.867 -13.870 1.00 93.69 104 LEU A CA 1
ATOM 855 C C . LEU A 1 104 ? -10.246 -10.991 -13.446 1.00 93.69 104 LEU A C 1
ATOM 857 O O . LEU A 1 104 ? -10.244 -11.418 -12.292 1.00 93.69 104 LEU A O 1
ATOM 861 N N . LYS A 1 105 ? -9.412 -11.444 -14.380 1.00 92.88 105 LYS A N 1
ATOM 862 C CA . LYS A 1 105 ? -8.411 -12.480 -14.131 1.00 92.88 105 LYS A CA 1
ATOM 863 C C . LYS A 1 105 ? -7.106 -11.834 -13.683 1.00 92.88 105 LYS A C 1
ATOM 865 O O . LYS A 1 105 ? -6.313 -11.391 -14.509 1.00 92.88 105 LYS A O 1
ATOM 870 N N . PHE A 1 106 ? -6.922 -11.749 -12.370 1.00 94.19 106 PHE A N 1
ATOM 871 C CA . PHE A 1 106 ? -5.697 -11.222 -11.774 1.00 94.19 106 PHE A CA 1
ATOM 872 C C . PHE A 1 106 ? -4.590 -12.272 -11.776 1.00 94.19 106 PHE A C 1
ATOM 874 O O . PHE A 1 106 ? -4.831 -13.418 -11.393 1.00 94.19 106 PHE A O 1
ATOM 881 N N . LYS A 1 107 ? -3.382 -11.851 -12.150 1.00 94.19 107 LYS A N 1
ATOM 882 C CA . LYS A 1 107 ? -2.161 -12.651 -12.068 1.00 94.19 107 LYS A CA 1
ATOM 883 C C . LYS A 1 107 ? -1.036 -11.833 -11.445 1.00 94.19 107 LYS A C 1
ATOM 885 O O . LYS A 1 107 ? -0.883 -10.652 -11.730 1.00 94.19 107 LYS A O 1
ATOM 890 N N . SER A 1 108 ? -0.251 -12.464 -10.592 1.00 93.56 108 SER A N 1
ATOM 891 C CA . SER A 1 108 ? 0.965 -11.928 -10.008 1.00 93.56 108 SER A CA 1
ATOM 892 C C . SER A 1 108 ? 2.067 -11.987 -11.052 1.00 93.56 108 SER A C 1
ATOM 894 O O . SER A 1 108 ? 2.298 -13.015 -11.702 1.00 93.56 108 SER A O 1
ATOM 896 N N . THR A 1 109 ? 2.773 -10.876 -11.203 1.00 91.38 109 THR A N 1
ATOM 897 C CA . THR A 1 109 ? 3.975 -10.802 -12.037 1.00 91.38 109 THR A CA 1
ATOM 898 C C . THR A 1 109 ? 5.239 -11.140 -11.240 1.00 91.38 109 THR A C 1
ATOM 900 O O . THR A 1 109 ? 6.332 -11.212 -11.806 1.00 91.38 109 THR A O 1
ATOM 903 N N . THR A 1 110 ? 5.092 -11.427 -9.941 1.00 89.31 110 THR A N 1
ATOM 904 C CA . THR A 1 110 ? 6.179 -11.761 -9.014 1.00 89.31 110 THR A CA 1
ATOM 905 C C . THR A 1 110 ? 6.096 -13.218 -8.540 1.00 89.31 110 THR A C 1
ATOM 907 O O . THR A 1 110 ? 5.161 -13.957 -8.849 1.00 89.31 110 THR A O 1
ATOM 910 N N . GLN A 1 111 ? 7.088 -13.660 -7.760 1.00 87.94 111 GLN A N 1
ATOM 911 C CA . GLN A 1 111 ? 7.049 -14.976 -7.106 1.00 87.94 111 GLN A CA 1
ATOM 912 C C . GLN A 1 111 ? 6.016 -15.036 -5.965 1.00 87.94 111 GLN A C 1
ATOM 914 O O . GLN A 1 111 ? 5.615 -16.124 -5.549 1.00 87.94 111 GLN A O 1
ATOM 919 N N . ASN A 1 112 ? 5.573 -13.882 -5.454 1.00 88.88 112 ASN A N 1
ATOM 920 C CA . ASN A 1 112 ? 4.614 -13.810 -4.364 1.00 88.88 112 ASN A CA 1
ATOM 921 C C . ASN A 1 112 ? 3.183 -13.967 -4.901 1.00 88.88 112 ASN A C 1
ATOM 923 O O . ASN A 1 112 ? 2.680 -13.114 -5.630 1.00 88.88 112 ASN A O 1
ATOM 927 N N . LYS A 1 113 ? 2.513 -15.056 -4.510 1.00 91.12 113 LYS A N 1
ATOM 928 C CA . LYS A 1 113 ? 1.108 -15.343 -4.861 1.00 91.12 113 LYS A CA 1
ATOM 929 C C . LYS A 1 113 ? 0.129 -15.076 -3.716 1.00 91.12 113 LYS A C 1
ATOM 931 O O . LYS A 1 113 ? -1.045 -15.435 -3.807 1.00 91.12 113 LYS A O 1
ATOM 936 N N . GLY A 1 114 ? 0.590 -14.458 -2.630 1.00 92.31 114 GLY A N 1
ATOM 937 C CA . GLY A 1 114 ? -0.211 -14.221 -1.434 1.00 92.31 114 GLY A CA 1
ATOM 938 C C . GLY A 1 114 ? -1.474 -13.407 -1.720 1.00 92.31 114 GLY A C 1
ATOM 939 O O . GLY A 1 114 ? -2.552 -13.768 -1.244 1.00 92.31 114 GLY A O 1
ATOM 940 N N . LEU A 1 115 ? -1.390 -12.371 -2.566 1.00 94.56 115 LEU A N 1
ATOM 941 C CA . LEU A 1 115 ? -2.563 -11.568 -2.916 1.00 94.56 115 LEU A CA 1
ATOM 942 C C . LEU A 1 115 ? -3.561 -12.328 -3.806 1.00 94.56 115 LEU A C 1
ATOM 944 O O . LEU A 1 115 ? -4.763 -12.241 -3.566 1.00 94.56 115 LEU A O 1
ATOM 948 N N . GLU A 1 116 ? -3.105 -13.124 -4.778 1.00 94.06 116 GLU A N 1
ATOM 949 C CA . GLU A 1 116 ? -3.991 -13.986 -5.584 1.00 94.06 116 GLU A CA 1
ATOM 950 C C . GLU A 1 116 ? -4.776 -14.968 -4.700 1.00 94.06 116 GLU A C 1
ATOM 952 O O . GLU A 1 116 ? -5.996 -15.141 -4.838 1.00 94.06 116 GLU A O 1
ATOM 957 N N . GLN A 1 117 ? -4.078 -15.593 -3.744 1.00 94.25 117 GLN A N 1
ATOM 958 C CA . GLN A 1 117 ? -4.686 -16.480 -2.756 1.00 94.25 117 GLN A CA 1
ATOM 959 C C . GLN A 1 117 ? -5.674 -15.721 -1.867 1.00 94.25 117 GLN A C 1
ATOM 961 O O . GLN A 1 117 ? -6.759 -16.229 -1.582 1.00 94.25 117 GLN A O 1
ATOM 966 N N . ALA A 1 118 ? -5.345 -14.491 -1.469 1.00 95.81 118 ALA A N 1
ATOM 967 C CA . ALA A 1 118 ? -6.219 -13.640 -0.674 1.00 95.81 118 ALA A CA 1
ATOM 968 C C . ALA A 1 118 ? -7.484 -13.205 -1.429 1.00 95.81 118 ALA A C 1
ATOM 970 O O . ALA A 1 118 ? -8.567 -13.233 -0.842 1.00 95.81 118 ALA A O 1
ATOM 971 N N . ILE A 1 119 ? -7.386 -12.870 -2.721 1.00 96.31 119 ILE A N 1
ATOM 972 C CA . ILE A 1 119 ? -8.545 -12.605 -3.590 1.00 96.31 119 ILE A CA 1
ATOM 973 C C . ILE A 1 119 ? -9.425 -13.855 -3.644 1.00 96.31 119 ILE A C 1
ATOM 975 O O . ILE A 1 119 ? -10.621 -13.785 -3.363 1.00 96.31 119 ILE A O 1
ATOM 979 N N . SER A 1 120 ? -8.829 -15.019 -3.905 1.00 95.56 120 SER A N 1
ATOM 980 C CA . SER A 1 120 ? -9.548 -16.296 -3.942 1.00 95.56 120 SER A CA 1
ATOM 981 C C . SER A 1 120 ? -10.246 -16.603 -2.610 1.00 95.56 120 SER A C 1
ATOM 983 O O . SER A 1 120 ? -11.410 -17.009 -2.582 1.00 95.56 120 SER A O 1
ATOM 985 N N . PHE A 1 121 ? -9.566 -16.372 -1.485 1.00 95.94 121 PHE A N 1
ATOM 986 C CA . PHE A 1 121 ? -10.122 -16.535 -0.143 1.00 95.94 121 PHE A CA 1
ATOM 987 C C . PHE A 1 121 ? -11.269 -15.550 0.129 1.00 95.94 121 PHE A C 1
ATOM 989 O O . PHE A 1 121 ? -12.304 -15.945 0.672 1.00 95.94 121 PHE A O 1
ATOM 996 N N . LEU A 1 122 ? -11.132 -14.286 -0.281 1.00 96.31 122 LEU A N 1
ATOM 997 C CA . LEU A 1 122 ? -12.176 -13.266 -0.174 1.00 96.31 122 LEU A CA 1
ATOM 998 C C . LEU A 1 122 ? -13.425 -13.684 -0.955 1.00 96.31 122 LEU A C 1
ATOM 1000 O O . LEU A 1 122 ? -14.524 -13.670 -0.397 1.00 96.31 122 LEU A O 1
ATOM 1004 N N . LEU A 1 123 ? -13.262 -14.115 -2.209 1.00 96.00 123 LEU A N 1
ATOM 1005 C CA . LEU A 1 123 ? -14.364 -14.546 -3.070 1.00 96.00 123 LEU A CA 1
ATOM 1006 C C . LEU A 1 123 ? -15.087 -15.776 -2.503 1.00 96.00 123 LEU A C 1
ATOM 1008 O O . LEU A 1 123 ? -16.318 -15.783 -2.441 1.00 96.00 123 LEU A O 1
ATOM 1012 N N . LYS A 1 124 ? -14.352 -16.766 -1.976 1.00 95.62 124 LYS A N 1
ATOM 1013 C CA . LYS A 1 124 ? -14.939 -17.931 -1.280 1.00 95.62 124 LYS A CA 1
ATOM 1014 C C . LYS A 1 124 ? -15.778 -17.535 -0.061 1.00 95.62 124 LYS A C 1
ATOM 1016 O O . LYS A 1 124 ? -16.769 -18.189 0.254 1.00 95.62 124 LYS A O 1
ATOM 1021 N N . ASN A 1 125 ? -15.409 -16.456 0.629 1.00 94.00 125 ASN A N 1
ATOM 1022 C CA . ASN A 1 125 ? -16.094 -15.984 1.833 1.00 94.00 125 ASN A CA 1
ATOM 1023 C C . ASN A 1 125 ? -17.048 -14.797 1.579 1.00 94.00 125 ASN A C 1
ATOM 1025 O O . ASN A 1 125 ? -17.588 -14.239 2.536 1.00 94.00 125 ASN A O 1
ATOM 1029 N N . LYS A 1 126 ? -17.319 -14.422 0.318 1.00 92.88 126 LYS A N 1
ATOM 1030 C CA . LYS A 1 126 ? -18.045 -13.187 -0.048 1.00 92.88 126 LYS A CA 1
ATOM 1031 C C . LYS A 1 126 ? -19.452 -13.061 0.545 1.00 92.88 126 LYS A C 1
ATOM 1033 O O . LYS A 1 126 ? -19.914 -11.940 0.789 1.00 92.88 126 LYS A O 1
ATOM 1038 N N . HIS A 1 127 ? -20.115 -14.194 0.785 1.00 92.75 127 HIS A N 1
ATOM 1039 C CA . HIS A 1 127 ? -21.469 -14.280 1.342 1.00 92.75 127 HIS A CA 1
ATOM 1040 C C . HIS A 1 127 ? -21.504 -14.408 2.870 1.00 92.75 127 HIS A C 1
ATOM 1042 O O . HIS A 1 127 ? -22.576 -14.280 3.465 1.00 92.75 127 HIS A O 1
ATOM 1048 N N . LYS A 1 128 ? -20.359 -14.633 3.531 1.00 92.00 128 LYS A N 1
ATOM 1049 C CA . LYS A 1 128 ? -20.324 -14.727 4.993 1.00 92.00 128 LYS A CA 1
ATOM 1050 C C . LYS A 1 128 ? -20.683 -13.381 5.612 1.00 92.00 128 LYS A C 1
ATOM 1052 O O . LYS A 1 128 ? -20.138 -12.336 5.256 1.00 92.00 128 LYS A O 1
ATOM 1057 N N . LYS A 1 129 ? -21.604 -13.416 6.576 1.00 88.88 129 LYS A N 1
ATOM 1058 C CA . LYS A 1 129 ? -22.036 -12.227 7.323 1.00 88.88 129 LYS A CA 1
ATOM 1059 C C . LYS A 1 129 ? -21.243 -12.015 8.611 1.00 88.88 129 LYS A C 1
ATOM 1061 O O . LYS A 1 129 ? -21.224 -10.884 9.093 1.00 88.88 129 LYS A O 1
ATOM 1066 N N . SER A 1 130 ? -20.561 -13.050 9.112 1.00 91.19 130 SER A N 1
ATOM 1067 C CA . SER A 1 130 ? -19.745 -12.974 10.326 1.00 91.19 130 SER A CA 1
ATOM 1068 C C . SER A 1 130 ? -18.690 -11.872 10.221 1.00 91.19 130 SER A C 1
ATOM 1070 O O . SER A 1 130 ? -18.153 -11.590 9.144 1.00 91.19 130 SER A O 1
ATOM 1072 N N . GLU A 1 131 ? -18.424 -11.212 11.346 1.00 91.44 131 GLU A N 1
ATOM 1073 C CA . GLU A 1 131 ? -17.363 -10.209 11.431 1.00 91.44 131 GLU A CA 1
ATOM 1074 C C . GLU A 1 131 ? -15.982 -10.859 11.389 1.00 91.44 131 GLU A C 1
ATOM 1076 O O . GLU A 1 131 ? -15.085 -10.347 10.728 1.00 91.44 131 GLU A O 1
ATOM 1081 N N . TRP A 1 132 ? -15.848 -12.030 12.010 1.00 93.81 132 TRP A N 1
ATOM 1082 C CA . TRP A 1 132 ? -14.621 -12.811 12.031 1.00 93.81 132 TRP A CA 1
ATOM 1083 C C . TRP A 1 132 ? -14.744 -14.039 11.123 1.00 93.81 132 TRP A C 1
ATOM 1085 O O . TRP A 1 132 ? -15.761 -14.743 11.149 1.00 93.81 132 TRP A O 1
ATOM 1095 N N . ILE A 1 133 ? -13.719 -14.301 10.311 1.00 93.94 133 ILE A N 1
ATOM 1096 C CA . ILE A 1 133 ? -13.606 -15.501 9.466 1.00 93.94 133 ILE A CA 1
ATOM 1097 C C . ILE A 1 133 ? -12.394 -16.298 9.930 1.00 93.94 133 ILE A C 1
ATOM 1099 O O . ILE A 1 133 ? -11.352 -15.713 10.204 1.00 93.94 133 ILE A O 1
ATOM 1103 N N . SER A 1 134 ? -12.524 -17.623 10.003 1.00 92.50 134 SER A N 1
ATOM 1104 C CA . SER A 1 134 ? -11.386 -18.489 10.300 1.00 92.50 134 SER A CA 1
ATOM 1105 C C . SER A 1 134 ? -10.414 -18.579 9.126 1.00 92.50 134 SER A C 1
ATOM 1107 O O . SER A 1 134 ? -10.822 -18.719 7.973 1.00 92.50 134 SER A O 1
ATOM 1109 N N . THR A 1 135 ? -9.133 -18.492 9.451 1.00 92.00 135 THR A N 1
ATOM 1110 C CA . THR A 1 135 ? -7.985 -18.535 8.536 1.00 92.00 135 THR A CA 1
ATOM 1111 C C . THR A 1 135 ? -7.182 -19.819 8.673 1.00 92.00 135 THR A C 1
ATOM 1113 O O . THR A 1 135 ? -6.205 -20.001 7.960 1.00 92.00 135 THR A O 1
ATOM 1116 N N . ILE A 1 136 ? -7.606 -20.729 9.547 1.00 91.38 136 ILE A N 1
ATOM 1117 C CA . ILE A 1 136 ? -7.013 -22.052 9.714 1.00 91.38 136 ILE A CA 1
ATOM 1118 C C . ILE A 1 136 ? -8.072 -23.126 9.493 1.00 91.38 136 ILE A C 1
ATOM 1120 O O . ILE A 1 136 ? -9.262 -22.899 9.719 1.00 91.38 136 ILE A O 1
ATOM 1124 N N . TYR A 1 137 ? -7.636 -24.310 9.091 1.00 87.44 137 TYR A N 1
ATOM 1125 C CA . TYR A 1 137 ? -8.423 -25.528 9.233 1.00 87.44 137 TYR A CA 1
ATOM 1126 C C . TYR A 1 137 ? -7.603 -26.572 9.982 1.00 87.44 137 TYR A C 1
ATOM 1128 O O . TYR A 1 137 ? -6.373 -26.571 9.916 1.00 87.44 137 TYR A O 1
ATOM 1136 N N . THR A 1 138 ? -8.281 -27.442 10.724 1.00 85.44 138 THR A N 1
ATOM 1137 C CA . THR A 1 138 ? -7.638 -28.524 11.464 1.00 85.44 138 THR A CA 1
ATOM 1138 C C . THR A 1 138 ? -7.662 -29.801 10.637 1.00 85.44 138 THR A C 1
ATOM 1140 O O . THR A 1 138 ? -8.693 -30.176 10.075 1.00 85.44 138 THR A O 1
ATOM 1143 N N . ARG A 1 139 ? -6.522 -30.490 10.561 1.00 83.00 139 ARG A N 1
ATOM 1144 C CA . ARG A 1 139 ? -6.428 -31.842 9.995 1.00 83.00 139 ARG A CA 1
ATOM 1145 C C . ARG A 1 139 ? -5.613 -32.741 10.915 1.00 83.00 139 ARG A C 1
ATOM 1147 O O . ARG A 1 139 ? -4.840 -32.248 11.731 1.00 83.00 139 ARG A O 1
ATOM 1154 N N . LYS A 1 140 ? -5.790 -34.057 10.799 1.00 78.81 140 LYS A N 1
ATOM 1155 C CA . LYS A 1 140 ? -4.940 -35.013 11.520 1.00 78.81 140 LYS A CA 1
ATOM 1156 C C . LYS A 1 140 ? -3.522 -34.953 10.955 1.00 78.81 140 LYS A C 1
ATOM 1158 O O . LYS A 1 140 ? -3.360 -34.955 9.734 1.00 78.81 140 LYS A O 1
ATOM 1163 N N . ASN A 1 141 ? -2.531 -34.886 11.837 1.00 74.81 141 ASN A N 1
ATOM 1164 C CA . ASN A 1 141 ? -1.121 -34.856 11.472 1.00 74.81 141 ASN A CA 1
ATOM 1165 C C . ASN A 1 141 ? -0.753 -36.170 10.755 1.00 74.81 141 ASN A C 1
ATOM 1167 O O . ASN A 1 141 ? -1.096 -37.266 11.209 1.00 74.81 141 ASN A O 1
ATOM 1171 N N . GLY A 1 142 ? -0.075 -36.058 9.610 1.00 71.38 142 GLY A N 1
ATOM 1172 C CA . GLY A 1 142 ? 0.340 -37.207 8.802 1.00 71.38 142 GLY A CA 1
ATOM 1173 C C . GLY A 1 142 ? 1.377 -38.098 9.493 1.00 71.38 142 GLY A C 1
ATOM 1174 O O . GLY A 1 142 ? 1.427 -39.292 9.210 1.00 71.38 142 GLY A O 1
ATOM 1175 N N . MET A 1 143 ? 2.162 -37.539 10.420 1.00 70.88 143 MET A N 1
ATOM 1176 C CA . MET A 1 143 ? 3.187 -38.268 11.177 1.00 70.88 143 MET A CA 1
ATOM 1177 C C . MET A 1 143 ? 2.659 -38.852 12.493 1.00 70.88 143 MET A C 1
ATOM 1179 O O . MET A 1 143 ? 3.155 -39.881 12.943 1.00 70.88 143 MET A O 1
ATOM 1183 N N . ASN A 1 144 ? 1.632 -38.244 13.095 1.00 75.56 144 ASN A N 1
ATOM 1184 C CA . ASN A 1 144 ? 1.049 -38.700 14.356 1.00 75.56 144 ASN A CA 1
ATOM 1185 C C . ASN A 1 144 ? -0.484 -38.588 14.319 1.00 75.56 144 ASN A C 1
ATOM 1187 O O . ASN A 1 144 ? -1.052 -37.514 14.502 1.00 75.56 144 ASN A O 1
ATOM 1191 N N . LYS A 1 145 ? -1.180 -39.711 14.094 1.00 69.62 145 LYS A N 1
ATOM 1192 C CA . LYS A 1 145 ? -2.647 -39.747 13.893 1.00 69.62 145 LYS A CA 1
ATOM 1193 C C . LYS A 1 145 ? -3.469 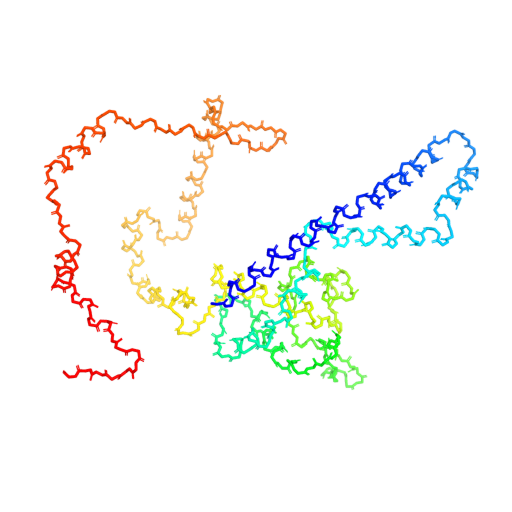-39.281 15.108 1.00 69.62 145 LYS A C 1
ATOM 1195 O O . LYS A 1 145 ? -4.674 -39.056 14.954 1.00 69.62 145 LYS A O 1
ATOM 1200 N N . ASN A 1 146 ? -2.836 -39.137 16.275 1.00 75.75 146 ASN A N 1
ATOM 1201 C CA . ASN A 1 146 ? -3.452 -38.649 17.511 1.00 75.75 146 ASN A CA 1
ATOM 1202 C C . ASN A 1 146 ? -3.314 -37.128 17.703 1.00 75.75 146 ASN A C 1
ATOM 1204 O O . ASN A 1 146 ? -3.939 -36.573 18.604 1.00 75.75 146 ASN A O 1
ATOM 1208 N N . GLU A 1 147 ? -2.550 -36.445 16.849 1.00 78.06 147 GLU A N 1
ATOM 1209 C CA . GLU A 1 147 ? -2.356 -34.998 16.903 1.00 78.06 147 GLU A CA 1
ATOM 1210 C C . GLU A 1 147 ? -3.100 -34.291 15.769 1.00 78.06 147 GLU A C 1
ATOM 1212 O O . GLU A 1 147 ? -3.146 -34.749 14.624 1.00 78.06 147 GLU A O 1
ATOM 1217 N N . TRP A 1 148 ? -3.686 -33.141 16.093 1.00 77.00 148 TRP A N 1
ATOM 1218 C CA . TRP A 1 148 ? -4.312 -32.252 15.122 1.00 77.00 148 TRP A CA 1
ATOM 1219 C C . TRP A 1 148 ? -3.343 -31.126 14.784 1.00 77.00 148 TRP A C 1
ATOM 1221 O O . TRP A 1 148 ? -2.882 -30.420 15.678 1.00 77.00 148 TRP A O 1
ATOM 1231 N N . GLU A 1 149 ? -3.072 -30.918 13.499 1.00 83.56 149 GLU A N 1
ATOM 1232 C CA . GLU A 1 149 ? -2.322 -29.757 13.032 1.00 83.56 149 GLU A CA 1
ATOM 1233 C C . GLU A 1 149 ? -3.270 -28.677 12.500 1.00 83.56 149 GLU A C 1
ATOM 1235 O O . GLU A 1 149 ? -4.300 -28.962 11.878 1.00 83.56 149 GLU A O 1
ATOM 1240 N N . SER A 1 150 ? -2.915 -27.418 12.758 1.00 83.94 150 SER A N 1
ATOM 1241 C CA . SER A 1 150 ? -3.606 -26.251 12.211 1.00 83.94 150 SER A CA 1
ATOM 1242 C C . SER A 1 150 ? -2.895 -25.795 10.946 1.00 83.94 150 SER A C 1
ATOM 1244 O O . SER A 1 150 ? -1.731 -25.406 10.999 1.00 83.94 150 SER A O 1
ATOM 1246 N N . VAL A 1 151 ? -3.598 -25.817 9.817 1.00 86.06 151 VAL A N 1
ATOM 1247 C CA . VAL A 1 151 ? -3.040 -25.445 8.515 1.00 86.06 151 VAL A CA 1
ATOM 1248 C C . VAL A 1 151 ? -3.616 -24.098 8.063 1.00 86.06 151 VAL A C 1
ATOM 1250 O O . VAL A 1 151 ? -4.843 -23.939 8.055 1.00 86.06 151 VAL A O 1
ATOM 1253 N N . PRO A 1 152 ? -2.771 -23.128 7.666 1.00 90.12 152 PRO A N 1
ATOM 1254 C CA . PRO A 1 152 ? -3.212 -21.856 7.097 1.00 90.12 152 PRO A CA 1
ATOM 1255 C C . PRO A 1 152 ? -4.050 -22.036 5.822 1.00 90.12 152 PRO A C 1
ATOM 1257 O O . PRO A 1 152 ? -3.672 -22.769 4.911 1.00 90.12 152 PRO A O 1
ATOM 1260 N N . LEU A 1 153 ? -5.179 -21.329 5.733 1.00 91.19 153 LEU A N 1
ATOM 1261 C CA . LEU A 1 153 ? -6.047 -21.280 4.546 1.00 91.19 153 LEU A CA 1
ATOM 1262 C C . LEU A 1 153 ? -5.634 -20.195 3.546 1.00 91.19 153 LEU A C 1
ATOM 1264 O O . LEU A 1 153 ? -6.069 -20.225 2.395 1.00 91.19 153 LEU A O 1
ATOM 1268 N N . VAL A 1 154 ? -4.874 -19.200 4.002 1.00 92.88 154 VAL A N 1
ATOM 1269 C CA . VAL A 1 154 ? -4.479 -18.029 3.217 1.00 92.88 154 VAL A CA 1
ATOM 1270 C C . VAL A 1 154 ? -3.139 -17.497 3.715 1.00 92.88 154 VAL A C 1
ATOM 1272 O O . VAL A 1 154 ? -2.916 -17.405 4.925 1.00 92.88 154 VAL A O 1
ATOM 1275 N N . ASP A 1 155 ? -2.253 -17.131 2.796 1.00 91.38 155 ASP A N 1
ATOM 1276 C CA . ASP A 1 155 ? -1.041 -16.397 3.138 1.00 91.38 155 ASP A CA 1
ATOM 1277 C C . ASP A 1 155 ? -1.385 -14.940 3.498 1.00 91.38 155 ASP A C 1
ATOM 1279 O O . ASP A 1 155 ? -2.116 -14.259 2.777 1.00 91.38 155 ASP A O 1
ATOM 1283 N N . LEU A 1 156 ? -0.874 -14.468 4.636 1.00 92.00 156 LEU A N 1
ATOM 1284 C CA . LEU A 1 156 ? -1.075 -13.110 5.154 1.00 92.00 156 LEU A CA 1
ATOM 1285 C C . LEU A 1 156 ? 0.249 -12.342 5.307 1.00 92.00 156 LEU A C 1
ATOM 1287 O O . LEU A 1 156 ? 0.267 -11.243 5.865 1.00 92.00 156 LEU A O 1
ATOM 1291 N N . THR A 1 157 ? 1.368 -12.894 4.829 1.00 90.81 157 THR A N 1
ATOM 1292 C CA . THR A 1 157 ? 2.695 -12.264 4.932 1.00 90.81 157 THR A CA 1
ATOM 1293 C C . THR A 1 157 ? 2.767 -10.929 4.186 1.00 90.81 157 THR A C 1
ATOM 1295 O O . THR A 1 157 ? 3.424 -10.001 4.661 1.00 90.81 157 THR A O 1
ATOM 1298 N N . TRP A 1 158 ? 2.012 -10.784 3.094 1.00 91.56 158 TRP A N 1
ATOM 1299 C CA . TRP A 1 158 ? 1.901 -9.562 2.290 1.00 91.56 158 TRP A CA 1
ATOM 1300 C C . TRP A 1 158 ? 1.168 -8.406 2.995 1.00 91.56 158 TRP A C 1
ATOM 1302 O O . TRP A 1 158 ? 1.291 -7.258 2.572 1.00 91.56 158 TRP A O 1
ATOM 1312 N N . VAL A 1 159 ? 0.411 -8.667 4.070 1.00 92.81 159 VAL A N 1
ATOM 1313 C CA . VAL A 1 159 ? -0.403 -7.639 4.741 1.00 92.81 159 VAL A CA 1
ATOM 1314 C C . VAL A 1 159 ? 0.501 -6.565 5.367 1.00 92.81 159 VAL A C 1
ATOM 1316 O O . VAL A 1 159 ? 1.333 -6.901 6.220 1.00 92.81 159 VAL A O 1
ATOM 1319 N N . PRO A 1 160 ? 0.340 -5.273 5.025 1.00 89.56 160 PRO A N 1
ATOM 1320 C CA . PRO A 1 160 ? 1.137 -4.207 5.629 1.00 89.56 160 PRO A CA 1
ATOM 1321 C C . PRO A 1 160 ? 0.891 -4.083 7.140 1.00 89.56 160 PRO A C 1
ATOM 1323 O O . PRO A 1 160 ? -0.226 -4.296 7.617 1.00 89.56 160 PRO A O 1
ATOM 1326 N N . GLU A 1 161 ? 1.903 -3.671 7.904 1.00 86.31 161 GLU A N 1
ATOM 1327 C CA . GLU A 1 161 ? 1.819 -3.591 9.374 1.00 86.31 161 GLU A CA 1
ATOM 1328 C C . GLU A 1 161 ? 0.664 -2.712 9.869 1.00 86.31 161 GLU A C 1
ATOM 1330 O O . GLU A 1 161 ? -0.065 -3.094 10.785 1.00 86.31 161 GLU A O 1
ATOM 1335 N N . GLY A 1 162 ? 0.429 -1.572 9.212 1.00 85.56 162 GLY A N 1
ATOM 1336 C CA . GLY A 1 162 ? -0.671 -0.679 9.575 1.00 85.56 162 GLY A CA 1
ATOM 1337 C C . GLY A 1 162 ? -2.055 -1.329 9.443 1.00 85.56 162 GLY A C 1
ATOM 1338 O O . GLY A 1 162 ? -2.957 -0.995 10.214 1.00 85.56 162 GLY A O 1
ATOM 1339 N N . TRP A 1 163 ? -2.218 -2.282 8.519 1.00 90.12 163 TRP A N 1
ATOM 1340 C CA . TRP A 1 163 ? -3.447 -3.062 8.346 1.00 90.12 163 TRP A CA 1
ATOM 1341 C C . TRP A 1 163 ? -3.558 -4.213 9.347 1.00 90.12 163 TRP A C 1
ATOM 1343 O O . TRP A 1 163 ? -4.666 -4.525 9.786 1.00 90.12 163 TRP A O 1
ATOM 1353 N 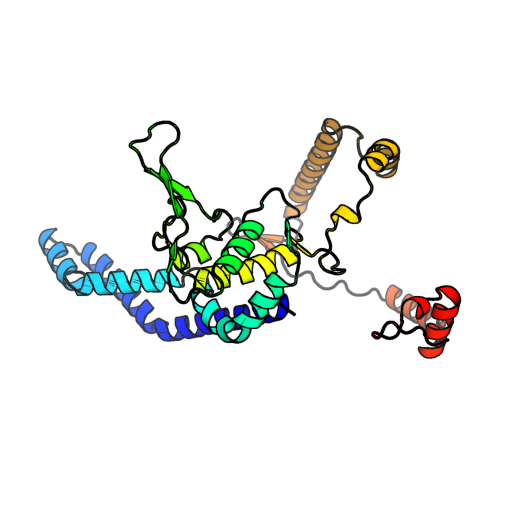N . TRP A 1 164 ? -2.432 -4.828 9.724 1.00 89.81 164 TRP A N 1
ATOM 1354 C CA . TRP A 1 164 ? -2.391 -6.030 10.563 1.00 89.81 164 TRP A CA 1
ATOM 1355 C C . TRP A 1 164 ? -3.193 -5.882 11.856 1.00 89.81 164 TRP A C 1
ATOM 1357 O O . TRP A 1 164 ? -4.014 -6.736 12.186 1.00 89.81 164 TRP A O 1
ATOM 1367 N N . ARG A 1 165 ? -3.026 -4.742 12.533 1.00 86.19 165 ARG A N 1
ATOM 1368 C CA . ARG A 1 165 ? -3.729 -4.397 13.776 1.00 86.19 165 ARG A CA 1
ATOM 1369 C C . ARG A 1 165 ? -5.260 -4.441 13.661 1.00 86.19 165 ARG A C 1
ATOM 1371 O O . ARG A 1 165 ? -5.931 -4.685 14.656 1.00 86.19 165 ARG A O 1
ATOM 1378 N N . TRP A 1 166 ? -5.812 -4.165 12.481 1.00 87.88 166 TRP A N 1
ATOM 1379 C CA . TRP A 1 166 ? -7.261 -4.139 12.246 1.00 87.88 166 TRP A CA 1
ATOM 1380 C C . TRP A 1 166 ? -7.807 -5.481 11.755 1.00 87.88 166 TRP A C 1
ATOM 1382 O O . TRP A 1 166 ? -9.007 -5.738 11.837 1.00 87.88 166 TRP A O 1
ATOM 1392 N N . ILE A 1 167 ? -6.933 -6.325 11.212 1.00 91.12 167 ILE A N 1
ATOM 1393 C CA . ILE A 1 167 ? -7.282 -7.618 10.623 1.00 91.12 167 ILE A CA 1
ATOM 1394 C C . ILE A 1 167 ? -7.156 -8.732 11.662 1.00 91.12 167 ILE A C 1
ATOM 1396 O O . ILE A 1 167 ? -8.013 -9.609 11.708 1.00 91.12 167 ILE A O 1
ATOM 1400 N N . SER A 1 168 ? -6.119 -8.700 12.496 1.00 89.94 168 SER A N 1
ATOM 1401 C CA . SER A 1 168 ? -5.822 -9.716 13.506 1.00 89.94 168 SER A CA 1
ATOM 1402 C C . SER A 1 168 ? -6.187 -9.227 14.907 1.00 89.94 168 SER A C 1
ATOM 1404 O O . SER A 1 168 ? -5.999 -8.058 15.234 1.00 89.94 168 SER A O 1
ATOM 1406 N N . SER A 1 169 ? -6.657 -10.134 15.769 1.00 83.50 169 SER A N 1
ATOM 1407 C CA . SER A 1 169 ? -6.799 -9.859 17.205 1.00 83.50 169 SER A CA 1
ATOM 1408 C C . SER A 1 169 ? -5.443 -9.718 17.907 1.00 83.50 169 SER A C 1
ATOM 1410 O O . SER A 1 169 ? -5.337 -9.036 18.922 1.00 83.50 169 SER A O 1
ATOM 1412 N N . ASN A 1 170 ? -4.395 -10.348 17.366 1.00 81.69 170 ASN A N 1
ATOM 1413 C CA . ASN A 1 170 ? -3.036 -10.226 17.873 1.00 81.69 170 ASN A CA 1
ATOM 1414 C C . ASN A 1 170 ? -2.288 -9.121 17.121 1.00 81.69 170 ASN A C 1
ATOM 1416 O O . ASN A 1 170 ? -2.140 -9.182 15.898 1.00 81.69 170 ASN A O 1
ATOM 1420 N N . ARG A 1 171 ? -1.765 -8.137 17.863 1.00 74.69 171 ARG A N 1
ATOM 1421 C CA . ARG A 1 171 ? -1.011 -7.009 17.297 1.00 74.69 171 ARG A CA 1
ATOM 1422 C C . ARG A 1 171 ? 0.345 -7.419 16.720 1.00 74.69 171 ARG A C 1
ATOM 1424 O O . ARG A 1 171 ? 0.862 -6.714 15.860 1.00 74.69 171 ARG A O 1
ATOM 1431 N N . ARG A 1 172 ? 0.923 -8.539 17.164 1.00 77.06 172 ARG A N 1
ATOM 1432 C CA . ARG A 1 172 ? 2.214 -9.036 16.665 1.00 77.06 172 ARG A CA 1
ATOM 1433 C C . ARG A 1 172 ? 2.001 -9.864 15.396 1.00 77.06 172 ARG A C 1
ATOM 1435 O O . ARG A 1 172 ? 1.225 -10.816 15.413 1.00 77.06 172 ARG A O 1
ATOM 1442 N N . LYS A 1 173 ? 2.717 -9.529 14.317 1.00 80.94 173 LYS A N 1
ATOM 1443 C CA . LYS A 1 173 ? 2.637 -10.234 13.022 1.00 80.94 173 LYS A CA 1
ATOM 1444 C C . LYS A 1 173 ? 3.293 -11.621 13.034 1.00 80.94 173 LYS A C 1
ATOM 1446 O O . LYS A 1 173 ? 2.987 -12.456 12.194 1.00 80.94 173 LYS A O 1
ATOM 1451 N N . ASN A 1 174 ? 4.135 -11.889 14.030 1.00 80.00 174 ASN A N 1
ATOM 1452 C CA . ASN A 1 174 ? 4.890 -13.138 14.162 1.00 80.00 174 ASN A CA 1
ATOM 1453 C C . ASN A 1 174 ? 3.999 -14.351 14.483 1.00 80.00 174 ASN A C 1
ATOM 1455 O O . ASN A 1 174 ? 4.448 -15.485 14.368 1.00 80.00 174 ASN A O 1
ATOM 1459 N N . VAL A 1 175 ? 2.756 -14.122 14.917 1.00 83.94 175 VAL A N 1
ATOM 1460 C CA . VAL A 1 175 ? 1.798 -15.182 15.240 1.00 83.94 175 VAL A CA 1
ATOM 1461 C C . VAL A 1 175 ? 0.699 -15.179 14.189 1.00 83.94 175 VAL A C 1
ATOM 1463 O O . VAL A 1 175 ? 0.000 -14.177 14.022 1.00 83.94 175 VAL A O 1
ATOM 1466 N N . TYR A 1 176 ? 0.524 -16.306 13.498 1.00 88.31 176 TYR A N 1
ATOM 1467 C CA . TYR A 1 176 ? -0.551 -16.455 12.523 1.00 88.31 176 TYR A CA 1
ATOM 1468 C C . TYR A 1 176 ? -1.920 -16.396 13.226 1.00 88.31 176 TYR A C 1
ATOM 1470 O O . TYR A 1 176 ? -2.135 -17.113 14.207 1.00 88.31 176 TYR A O 1
ATOM 1478 N N . PRO A 1 177 ? -2.862 -15.555 12.768 1.00 90.44 177 PRO A N 1
ATOM 1479 C CA . PRO A 1 177 ? -4.166 -15.446 13.402 1.00 90.44 177 PRO A CA 1
ATOM 1480 C C . PRO A 1 177 ? -5.050 -16.640 13.037 1.00 90.44 177 PRO A C 1
ATOM 1482 O O . PRO A 1 177 ? -5.136 -17.016 11.873 1.00 90.44 177 PRO A O 1
ATOM 1485 N N . ASN A 1 178 ? -5.788 -17.189 14.007 1.00 91.00 178 ASN A N 1
ATOM 1486 C CA . ASN A 1 178 ? -6.784 -18.246 13.753 1.00 91.00 178 ASN A CA 1
ATOM 1487 C C . ASN A 1 178 ? -8.067 -17.706 13.099 1.00 91.00 178 ASN A C 1
ATOM 1489 O O . ASN A 1 178 ? -8.815 -18.443 12.443 1.00 91.00 178 ASN A O 1
ATOM 1493 N N . LYS A 1 179 ? -8.356 -16.421 13.336 1.00 93.44 179 LYS A N 1
ATOM 1494 C CA . LYS A 1 179 ? -9.479 -15.682 12.764 1.00 93.44 179 LYS A CA 1
ATOM 1495 C C . LYS A 1 179 ? -9.044 -14.267 12.406 1.00 93.44 179 LYS A C 1
ATOM 1497 O O . LYS A 1 179 ? -8.260 -13.665 13.134 1.00 93.44 179 LYS A O 1
ATOM 1502 N N . ILE A 1 180 ? -9.631 -13.720 11.348 1.00 95.00 180 ILE A N 1
ATOM 1503 C CA . ILE A 1 180 ? -9.413 -12.338 10.911 1.00 95.00 180 ILE A CA 1
ATOM 1504 C C . ILE A 1 180 ? -10.721 -11.556 10.807 1.00 95.00 180 ILE A C 1
ATOM 1506 O O . ILE A 1 180 ? -11.772 -12.138 10.522 1.00 95.00 180 ILE A O 1
ATOM 1510 N N . ASN A 1 181 ? -10.656 -10.237 10.988 1.00 95.06 181 ASN A N 1
ATOM 1511 C CA . ASN A 1 181 ? -11.781 -9.343 10.752 1.00 95.06 181 ASN A CA 1
ATOM 1512 C C . ASN A 1 181 ? -12.036 -9.216 9.245 1.00 95.06 181 ASN A C 1
ATOM 1514 O O . ASN A 1 181 ? -11.242 -8.640 8.498 1.00 95.06 181 ASN A O 1
ATOM 1518 N N . ARG A 1 182 ? -13.187 -9.718 8.801 1.00 95.06 182 ARG A N 1
ATOM 1519 C CA . ARG A 1 182 ? -13.600 -9.767 7.397 1.00 95.06 182 ARG A CA 1
ATOM 1520 C C . ARG A 1 182 ? -13.609 -8.397 6.732 1.00 95.06 182 ARG A C 1
ATOM 1522 O O . ARG A 1 182 ? -13.184 -8.272 5.592 1.00 95.06 182 ARG A O 1
ATOM 1529 N N . ARG A 1 183 ? -14.129 -7.374 7.409 1.00 94.69 183 ARG A N 1
ATOM 1530 C CA . ARG A 1 183 ? -14.360 -6.042 6.823 1.00 94.69 183 ARG A CA 1
ATOM 1531 C C . ARG A 1 183 ? -13.043 -5.315 6.573 1.00 94.69 183 ARG A C 1
ATOM 1533 O O . ARG A 1 183 ? -12.851 -4.718 5.511 1.00 94.69 183 ARG A O 1
ATOM 1540 N N . HIS A 1 184 ? -12.133 -5.396 7.540 1.00 94.25 184 HIS A N 1
ATOM 1541 C CA . HIS A 1 184 ? -10.792 -4.839 7.401 1.00 94.25 184 HIS A CA 1
ATOM 1542 C C . HIS A 1 184 ? -9.948 -5.654 6.425 1.00 94.25 184 HIS A C 1
ATOM 1544 O O . HIS A 1 184 ? -9.251 -5.056 5.612 1.00 94.25 184 HIS A O 1
ATOM 1550 N N . PHE A 1 185 ? -10.086 -6.982 6.416 1.00 96.00 185 PHE A N 1
ATOM 1551 C CA . PHE A 1 185 ? -9.426 -7.830 5.427 1.00 96.00 185 PHE A CA 1
ATOM 1552 C C . PHE A 1 185 ? -9.883 -7.516 3.998 1.00 96.00 185 PHE A C 1
ATOM 1554 O O . PHE A 1 185 ? -9.047 -7.259 3.141 1.00 96.00 185 PHE A O 1
ATOM 1561 N N . GLU A 1 186 ? -11.194 -7.445 3.741 1.00 96.44 186 GLU A N 1
ATOM 1562 C CA . GLU A 1 186 ? -11.733 -7.055 2.429 1.00 96.44 186 GLU A CA 1
ATOM 1563 C C . GLU A 1 186 ? -11.201 -5.682 1.994 1.00 96.44 186 GLU A C 1
ATOM 1565 O O . GLU A 1 186 ? -10.740 -5.517 0.867 1.00 96.44 186 GLU A O 1
ATOM 1570 N N . SER A 1 187 ? -11.209 -4.705 2.906 1.00 96.38 187 SER A N 1
ATOM 1571 C CA . SER A 1 187 ? -10.684 -3.362 2.632 1.00 96.38 187 SER A CA 1
ATOM 1572 C C . SER A 1 187 ? -9.188 -3.377 2.304 1.00 96.38 187 SER A C 1
ATOM 1574 O O . SER A 1 187 ? -8.762 -2.660 1.400 1.00 96.38 187 SER A O 1
ATOM 1576 N N . CYS A 1 188 ? -8.413 -4.205 3.009 1.00 96.56 188 CYS A N 1
ATOM 1577 C CA . CYS A 1 188 ? -6.983 -4.392 2.788 1.00 96.56 188 CYS A CA 1
ATOM 1578 C C . CYS A 1 188 ? -6.703 -5.040 1.432 1.00 96.56 188 CYS A C 1
ATOM 1580 O O . CYS A 1 188 ? -5.879 -4.526 0.685 1.00 96.56 188 CYS A O 1
ATOM 1582 N N . VAL A 1 189 ? -7.439 -6.096 1.068 1.00 97.12 189 VAL A N 1
ATOM 1583 C CA . VAL A 1 189 ? -7.315 -6.743 -0.248 1.00 97.12 189 VAL A CA 1
ATOM 1584 C C . VAL A 1 189 ? -7.636 -5.749 -1.360 1.00 97.12 189 VAL A C 1
ATOM 1586 O O . VAL A 1 189 ? -6.852 -5.612 -2.290 1.00 97.12 189 VAL A O 1
ATOM 1589 N N . PHE A 1 190 ? -8.734 -4.989 -1.262 1.00 97.38 190 PHE A N 1
ATOM 1590 C CA . PHE A 1 190 ? -9.048 -3.969 -2.270 1.00 97.38 190 PHE A CA 1
ATOM 1591 C C . PHE A 1 190 ? -7.932 -2.926 -2.392 1.00 97.38 190 PHE A C 1
ATOM 1593 O O . PHE A 1 190 ? -7.506 -2.600 -3.500 1.00 97.38 190 PHE A O 1
ATOM 1600 N N . TYR A 1 191 ? -7.446 -2.422 -1.256 1.00 96.19 191 TYR A N 1
ATOM 1601 C CA . TYR A 1 191 ? -6.342 -1.468 -1.203 1.00 96.19 191 TYR A CA 1
ATOM 1602 C C . TYR A 1 191 ? -5.071 -2.023 -1.859 1.00 96.19 191 TYR A C 1
ATOM 1604 O O . TYR A 1 191 ? -4.481 -1.351 -2.706 1.00 96.19 191 TYR A O 1
ATOM 1612 N N . GLN A 1 192 ? -4.700 -3.261 -1.535 1.00 96.19 192 GLN A N 1
ATOM 1613 C CA . GLN A 1 192 ? -3.495 -3.892 -2.053 1.00 96.19 192 GLN A CA 1
ATOM 1614 C C . GLN A 1 192 ? -3.607 -4.207 -3.547 1.00 96.19 192 GLN A C 1
ATOM 1616 O O . GLN A 1 192 ? -2.682 -3.892 -4.285 1.00 96.19 192 GLN A O 1
ATOM 1621 N N . VAL A 1 193 ? -4.763 -4.680 -4.031 1.00 96.81 193 VAL A N 1
ATOM 1622 C CA . VAL A 1 193 ? -5.013 -4.866 -5.475 1.00 96.81 193 VAL A CA 1
ATOM 1623 C C . VAL A 1 193 ? -4.793 -3.562 -6.237 1.00 96.81 193 VAL A C 1
ATOM 1625 O O . VAL A 1 193 ? -4.138 -3.555 -7.272 1.00 96.81 193 VAL A O 1
ATOM 1628 N N . ARG A 1 194 ? -5.284 -2.423 -5.731 1.00 95.81 194 ARG A N 1
ATOM 1629 C CA . ARG A 1 194 ? -5.001 -1.123 -6.363 1.00 95.81 194 ARG A CA 1
ATOM 1630 C C . ARG A 1 194 ? -3.502 -0.824 -6.417 1.00 95.81 194 ARG A C 1
ATOM 1632 O O . ARG A 1 194 ? -3.064 -0.232 -7.401 1.00 95.81 194 ARG A O 1
ATOM 1639 N N . ASN A 1 195 ? -2.767 -1.110 -5.349 1.00 95.19 195 ASN A N 1
ATOM 1640 C CA . ASN A 1 195 ? -1.352 -0.767 -5.259 1.00 95.19 195 ASN A CA 1
ATOM 1641 C C . ASN A 1 195 ? -0.505 -1.662 -6.161 1.00 95.19 195 ASN A C 1
ATOM 1643 O O . ASN A 1 195 ? 0.309 -1.131 -6.906 1.00 95.19 195 ASN A O 1
ATOM 1647 N N . GLU A 1 196 ? -0.765 -2.967 -6.177 1.00 95.81 196 GLU A N 1
ATOM 1648 C CA . GLU A 1 196 ? -0.025 -3.909 -7.019 1.00 95.81 196 GLU A CA 1
ATOM 1649 C C . GLU A 1 196 ? -0.344 -3.740 -8.510 1.00 95.81 196 GLU A C 1
ATOM 1651 O O . GLU A 1 196 ? 0.552 -3.830 -9.341 1.00 95.81 196 GLU A O 1
ATOM 1656 N N . LEU A 1 197 ? -1.578 -3.356 -8.867 1.00 95.00 197 LEU A N 1
ATOM 1657 C CA . LEU A 1 197 ? -1.889 -2.928 -10.241 1.00 95.00 197 LEU A CA 1
ATOM 1658 C C . LEU A 1 197 ? -1.129 -1.659 -10.650 1.00 95.00 197 LEU A C 1
ATOM 1660 O O . LEU A 1 197 ? -0.881 -1.438 -11.830 1.00 95.00 197 LEU A O 1
ATOM 1664 N N . LYS A 1 198 ? -0.818 -0.773 -9.696 1.00 93.38 198 LYS A N 1
ATOM 1665 C CA . LYS A 1 198 ? -0.076 0.465 -9.971 1.00 93.38 198 LYS A CA 1
ATOM 1666 C C . LYS A 1 198 ? 1.431 0.238 -10.048 1.00 93.38 198 LYS A C 1
ATOM 1668 O O . LYS A 1 198 ? 2.076 0.945 -10.814 1.00 93.38 198 LYS A O 1
ATOM 1673 N N . SER A 1 199 ? 1.980 -0.666 -9.238 1.00 92.62 199 SER A N 1
ATOM 1674 C CA . SER A 1 199 ? 3.402 -1.027 -9.286 1.00 92.62 199 SER A CA 1
ATOM 1675 C C . SER A 1 199 ? 3.723 -1.990 -10.427 1.00 92.62 199 SER A C 1
ATOM 1677 O O . SER A 1 199 ? 4.873 -2.050 -10.847 1.00 92.62 199 SER A O 1
ATOM 1679 N N . GLY A 1 200 ? 2.719 -2.701 -10.949 1.00 91.38 200 GLY A N 1
ATOM 1680 C CA . GLY A 1 200 ? 2.896 -3.743 -11.957 1.00 91.38 200 GLY A CA 1
ATOM 1681 C C . GLY A 1 200 ? 3.173 -5.124 -11.359 1.00 91.38 200 GLY A C 1
ATOM 1682 O O . GLY A 1 200 ? 3.431 -6.051 -12.121 1.00 91.38 200 GLY A O 1
ATOM 1683 N N . ASP A 1 201 ? 3.092 -5.278 -10.030 1.00 93.81 201 ASP A N 1
ATOM 1684 C CA . ASP A 1 201 ? 3.238 -6.563 -9.321 1.00 93.81 201 ASP A CA 1
ATOM 1685 C C . ASP A 1 201 ? 2.016 -7.480 -9.511 1.00 93.81 201 ASP A C 1
ATOM 1687 O O . ASP A 1 201 ? 2.104 -8.700 -9.355 1.00 93.81 201 ASP A O 1
ATOM 1691 N N . LEU A 1 202 ? 0.879 -6.890 -9.891 1.00 95.12 202 LEU A N 1
ATOM 1692 C CA . LEU A 1 202 ? -0.341 -7.580 -10.286 1.00 95.12 202 LEU A CA 1
ATOM 1693 C C . LEU A 1 202 ? -0.771 -7.076 -11.666 1.00 95.12 202 LEU A C 1
ATOM 1695 O O . LEU A 1 202 ? -0.838 -5.870 -11.899 1.00 95.12 202 LEU A O 1
ATOM 1699 N N . CYS A 1 203 ? -1.113 -7.992 -12.561 1.00 94.75 203 CYS A N 1
ATOM 1700 C CA . CYS A 1 203 ? -1.650 -7.707 -13.884 1.00 94.75 203 CYS A CA 1
ATOM 1701 C C . CYS A 1 203 ? -3.046 -8.317 -14.056 1.00 94.75 203 CYS A C 1
ATOM 1703 O O . CYS A 1 203 ? -3.518 -9.120 -13.243 1.00 94.75 203 CYS A O 1
ATOM 1705 N N . ILE A 1 204 ? -3.732 -7.889 -15.111 1.00 94.75 204 ILE A N 1
ATOM 1706 C CA . ILE A 1 204 ? -5.049 -8.376 -15.514 1.00 94.75 204 ILE A CA 1
ATOM 1707 C C . ILE A 1 204 ? -4.923 -8.912 -16.936 1.00 94.75 204 ILE A C 1
ATOM 1709 O O . ILE A 1 204 ? -4.570 -8.163 -17.847 1.00 94.75 204 ILE A O 1
ATOM 1713 N N . GLU A 1 205 ? -5.256 -10.185 -17.139 1.00 91.38 205 GLU A N 1
ATOM 1714 C CA . GLU A 1 205 ? -5.263 -10.770 -18.485 1.00 91.38 205 GLU A CA 1
ATOM 1715 C C . GLU A 1 205 ? -6.222 -10.017 -19.417 1.00 91.38 205 GLU A C 1
ATOM 1717 O O . GLU A 1 205 ? -7.362 -9.726 -19.045 1.00 91.38 205 GLU A O 1
ATOM 1722 N N . GLY A 1 206 ? -5.769 -9.718 -20.638 1.00 86.31 206 GLY A N 1
ATOM 1723 C CA . GLY A 1 206 ? -6.558 -9.001 -21.647 1.00 86.31 206 GLY A CA 1
ATOM 1724 C C . GLY A 1 206 ? -6.748 -7.504 -21.373 1.00 86.31 206 GLY A C 1
ATOM 1725 O O . GLY A 1 206 ? -7.490 -6.839 -22.091 1.00 86.31 206 GLY A O 1
ATOM 1726 N N . SER A 1 207 ? -6.105 -6.957 -20.339 1.00 89.44 207 SER A N 1
ATOM 1727 C CA . SER A 1 207 ? -6.066 -5.516 -20.093 1.00 89.44 207 SER A CA 1
ATOM 1728 C C . SER A 1 207 ? -4.971 -4.868 -20.930 1.00 89.44 207 SER A C 1
ATOM 1730 O O . SER A 1 207 ? -3.861 -5.373 -20.959 1.00 89.44 207 SER A O 1
ATOM 1732 N N . GLU A 1 208 ? -5.240 -3.717 -21.543 1.00 87.19 208 GLU A N 1
ATOM 1733 C CA . GLU A 1 208 ? -4.207 -2.914 -22.213 1.00 87.19 208 GLU A CA 1
ATOM 1734 C C . GLU A 1 208 ? -3.353 -2.149 -21.185 1.00 87.19 208 GLU A C 1
ATOM 1736 O O . GLU A 1 208 ? -2.130 -2.235 -21.167 1.00 87.19 208 GLU A O 1
ATOM 1741 N N . GLN A 1 209 ? -4.009 -1.436 -20.263 1.00 88.44 209 GLN A N 1
ATOM 1742 C CA . GLN A 1 209 ? -3.333 -0.572 -19.288 1.00 88.44 209 GLN A CA 1
ATOM 1743 C C . GLN A 1 209 ? -2.656 -1.344 -18.144 1.00 88.44 209 GLN A C 1
ATOM 1745 O O . GLN A 1 209 ? -1.714 -0.845 -17.533 1.00 88.44 209 GLN A O 1
ATOM 1750 N N . TYR A 1 210 ? -3.175 -2.527 -17.812 1.00 92.56 210 TYR A N 1
ATOM 1751 C CA . TYR A 1 210 ? -2.693 -3.365 -16.706 1.00 92.56 210 TYR A CA 1
ATOM 1752 C C . TYR A 1 210 ? -2.314 -4.766 -17.201 1.00 92.56 210 TYR A C 1
ATOM 1754 O O . TYR A 1 210 ? -2.525 -5.740 -16.479 1.00 92.56 210 TYR A O 1
ATOM 1762 N N . ALA A 1 211 ? -1.845 -4.867 -18.448 1.00 92.25 211 ALA A N 1
ATOM 1763 C CA . ALA A 1 211 ? -1.368 -6.115 -19.039 1.00 92.25 211 ALA A CA 1
ATOM 1764 C C . ALA A 1 211 ? -0.141 -6.651 -18.293 1.00 92.25 211 ALA A C 1
ATOM 1766 O O . ALA A 1 211 ? 0.529 -5.924 -17.553 1.00 92.25 211 ALA A O 1
ATOM 1767 N N . ASP A 1 212 ? 0.188 -7.920 -18.523 1.00 91.56 212 ASP A N 1
ATOM 1768 C CA . ASP A 1 212 ? 1.492 -8.436 -18.131 1.00 91.56 212 ASP A CA 1
ATOM 1769 C C . ASP A 1 212 ? 2.569 -7.818 -19.030 1.00 91.56 212 ASP A C 1
ATOM 1771 O O . ASP A 1 212 ? 2.720 -8.187 -20.193 1.00 91.56 212 ASP A O 1
ATOM 1775 N N . TYR A 1 213 ? 3.335 -6.867 -18.495 1.00 86.00 213 TYR A N 1
ATOM 1776 C CA . TYR A 1 213 ? 4.397 -6.204 -19.255 1.00 86.00 213 TYR A CA 1
ATOM 1777 C C . TYR A 1 213 ? 5.463 -7.190 -19.756 1.00 86.00 213 TYR A C 1
ATOM 1779 O O . TYR A 1 213 ? 6.175 -6.888 -20.710 1.00 86.00 213 TYR A O 1
ATOM 1787 N N . ARG A 1 214 ? 5.585 -8.371 -19.134 1.00 87.12 214 ARG A N 1
ATOM 1788 C CA . ARG A 1 214 ? 6.560 -9.397 -19.525 1.00 87.12 214 ARG A CA 1
ATOM 1789 C C . ARG A 1 214 ? 6.230 -10.009 -20.881 1.00 87.12 214 ARG A C 1
ATOM 1791 O O . ARG A 1 214 ? 7.143 -10.449 -21.566 1.00 87.12 214 ARG A O 1
ATOM 1798 N N . GLU A 1 215 ? 4.960 -9.997 -21.282 1.00 86.75 215 GLU A N 1
ATOM 1799 C CA . GLU A 1 215 ? 4.523 -10.442 -22.612 1.00 86.75 215 GLU A CA 1
ATOM 1800 C C . GLU A 1 215 ? 4.944 -9.461 -23.719 1.00 86.75 215 GLU A C 1
ATOM 1802 O O . GLU A 1 215 ? 4.956 -9.823 -24.890 1.00 86.75 215 GLU A O 1
ATOM 1807 N N . GLN A 1 216 ? 5.318 -8.228 -23.356 1.00 85.25 216 GLN A N 1
ATOM 1808 C CA . GLN A 1 216 ? 5.831 -7.210 -24.280 1.00 85.25 216 GLN A CA 1
ATOM 1809 C C . GLN A 1 216 ? 7.362 -7.244 -24.409 1.00 85.25 216 GLN A C 1
ATOM 1811 O O . GLN A 1 216 ? 7.937 -6.453 -25.158 1.00 85.25 216 GLN A O 1
ATOM 1816 N N . LEU A 1 217 ? 8.036 -8.113 -23.651 1.00 88.62 217 LEU A N 1
ATOM 1817 C CA . LEU A 1 217 ? 9.482 -8.286 -23.720 1.00 88.62 217 LEU A CA 1
ATOM 1818 C C . LEU A 1 217 ? 9.843 -9.296 -24.812 1.00 88.62 217 LEU A C 1
ATOM 1820 O O . LEU A 1 217 ? 9.062 -10.187 -25.139 1.00 88.62 217 LEU A O 1
ATOM 1824 N N . ILE A 1 218 ? 11.060 -9.172 -25.344 1.00 91.56 218 ILE A N 1
ATOM 1825 C CA . ILE A 1 218 ? 11.615 -10.168 -26.265 1.00 91.56 218 ILE A CA 1
ATOM 1826 C C . ILE A 1 218 ? 11.697 -11.538 -25.593 1.00 91.56 218 ILE A C 1
ATOM 1828 O O . ILE A 1 218 ? 11.867 -11.653 -24.373 1.00 91.56 218 ILE A O 1
ATOM 1832 N N . SER A 1 219 ? 11.618 -12.588 -26.404 1.00 91.31 219 SER A N 1
ATOM 1833 C CA . SER A 1 219 ? 11.776 -13.947 -25.896 1.00 91.31 219 SER A CA 1
ATOM 1834 C C . SER A 1 219 ? 13.184 -14.165 -25.331 1.00 91.31 219 SER A C 1
ATOM 1836 O O . SER A 1 219 ? 14.155 -13.511 -25.718 1.00 91.31 219 SER A O 1
ATOM 1838 N N . TRP A 1 220 ? 13.330 -15.139 -24.430 1.00 91.50 220 TRP A N 1
ATOM 1839 C CA . TRP A 1 220 ? 14.652 -15.517 -23.923 1.00 91.50 220 TRP A CA 1
ATOM 1840 C C . TRP A 1 220 ? 15.592 -16.024 -25.024 1.00 91.50 220 TRP A C 1
ATOM 1842 O O . TRP A 1 220 ? 16.808 -15.903 -24.883 1.00 91.50 220 TRP A O 1
ATOM 1852 N N . ASP A 1 221 ? 15.046 -16.583 -26.104 1.00 93.44 221 ASP A N 1
ATOM 1853 C CA . ASP A 1 221 ? 15.821 -17.027 -27.262 1.00 93.44 221 ASP A CA 1
ATOM 1854 C C . ASP A 1 221 ? 16.369 -15.839 -28.053 1.00 93.44 221 ASP A C 1
ATOM 1856 O O . ASP A 1 221 ? 17.580 -15.762 -28.265 1.00 93.44 221 ASP A O 1
ATOM 1860 N N . GLU A 1 222 ? 15.522 -14.863 -28.387 1.00 92.56 222 GLU A N 1
ATOM 1861 C CA . GLU A 1 222 ? 15.954 -13.611 -29.025 1.00 92.56 222 GLU A CA 1
ATOM 1862 C C . GLU A 1 222 ? 16.934 -12.834 -28.142 1.00 92.56 222 GLU A C 1
ATOM 1864 O O . GLU A 1 222 ? 17.916 -12.287 -28.641 1.00 92.56 222 GLU A O 1
ATOM 1869 N N . TYR A 1 223 ? 16.708 -12.809 -26.824 1.00 91.31 223 TYR A N 1
ATOM 1870 C CA . TYR A 1 223 ? 17.639 -12.208 -25.872 1.00 91.31 223 TYR A CA 1
ATOM 1871 C C . TYR A 1 223 ? 19.020 -12.862 -25.964 1.00 91.31 223 TYR A C 1
ATOM 1873 O O . TYR A 1 223 ? 20.019 -12.162 -26.110 1.00 91.31 223 TYR A O 1
ATOM 1881 N N . ARG A 1 224 ? 19.094 -14.201 -25.917 1.00 92.31 224 ARG A N 1
ATOM 1882 C CA . ARG A 1 224 ? 20.370 -14.933 -25.992 1.00 92.31 224 ARG A CA 1
ATOM 1883 C C . ARG A 1 224 ? 21.088 -14.716 -27.321 1.00 92.31 224 ARG A C 1
ATOM 1885 O O . ARG A 1 224 ? 22.308 -14.589 -27.318 1.00 92.31 224 ARG A O 1
ATOM 1892 N N . GLN A 1 225 ? 20.349 -14.663 -28.428 1.00 94.31 225 GLN A N 1
ATOM 1893 C CA . GLN A 1 225 ? 20.915 -14.435 -29.759 1.00 94.31 225 GLN A CA 1
ATOM 1894 C C . GLN A 1 225 ? 21.492 -13.022 -29.909 1.00 94.31 225 GLN A C 1
ATOM 1896 O O . GLN A 1 225 ? 22.575 -12.859 -30.463 1.00 94.31 225 GLN A O 1
ATOM 1901 N N . ASN A 1 226 ? 20.798 -12.010 -29.383 1.00 92.94 226 ASN A N 1
ATOM 1902 C CA . ASN A 1 226 ? 21.155 -10.604 -29.584 1.00 92.94 226 ASN A CA 1
ATOM 1903 C C . ASN A 1 226 ? 21.996 -9.999 -28.447 1.00 92.94 226 ASN A C 1
ATOM 1905 O O . ASN A 1 226 ? 22.413 -8.845 -28.552 1.00 92.94 226 ASN A O 1
ATOM 1909 N N . LEU A 1 227 ? 22.258 -10.748 -27.366 1.00 91.44 227 LEU A N 1
ATOM 1910 C CA . LEU A 1 227 ? 22.939 -10.251 -26.165 1.00 91.44 227 LEU A CA 1
ATOM 1911 C C . LEU A 1 227 ? 24.276 -9.576 -26.486 1.00 91.44 227 LEU A C 1
ATOM 1913 O O . LEU A 1 227 ? 24.526 -8.467 -26.023 1.00 91.44 227 LEU A O 1
ATOM 1917 N N . HIS A 1 228 ? 25.120 -10.232 -27.286 1.00 91.81 228 HIS A N 1
ATOM 1918 C CA . HIS A 1 228 ? 26.449 -9.714 -27.613 1.00 91.81 228 HIS A CA 1
ATOM 1919 C C . HIS A 1 228 ? 26.364 -8.398 -28.387 1.00 91.81 228 HIS A C 1
ATOM 1921 O O . HIS A 1 228 ? 26.949 -7.399 -27.978 1.00 91.81 228 HIS A O 1
ATOM 1927 N N . THR A 1 229 ? 25.564 -8.378 -29.455 1.00 93.31 229 THR A N 1
ATOM 1928 C CA . THR A 1 229 ? 25.355 -7.196 -30.297 1.00 93.31 229 THR A CA 1
ATOM 1929 C C . THR A 1 229 ? 24.785 -6.028 -29.495 1.00 93.31 229 THR A C 1
ATOM 1931 O O . THR A 1 229 ? 25.245 -4.897 -29.638 1.00 93.31 229 THR A O 1
ATOM 1934 N N . PHE A 1 230 ? 23.819 -6.290 -28.610 1.00 91.94 230 PHE A N 1
ATOM 1935 C CA . PHE A 1 230 ? 23.270 -5.266 -27.725 1.00 91.94 230 PHE A CA 1
ATOM 1936 C C . PHE A 1 230 ? 24.326 -4.728 -26.752 1.00 91.94 230 PHE A C 1
ATOM 1938 O O . PHE A 1 230 ? 24.450 -3.514 -26.600 1.00 91.94 230 PHE A O 1
ATOM 1945 N N . CYS A 1 231 ? 25.102 -5.606 -26.110 1.00 93.00 231 CYS A N 1
ATOM 1946 C CA . CYS A 1 231 ? 26.177 -5.221 -25.194 1.00 93.00 231 CYS A CA 1
ATOM 1947 C C . CYS A 1 231 ? 27.228 -4.338 -25.885 1.00 93.00 231 CYS A C 1
ATOM 1949 O O . CYS A 1 231 ? 27.591 -3.293 -25.345 1.00 93.00 231 CYS A O 1
ATOM 1951 N N . GLU A 1 232 ? 27.646 -4.685 -27.104 1.00 92.25 232 GLU A N 1
ATOM 1952 C CA . GLU A 1 232 ? 28.568 -3.869 -27.902 1.00 92.25 232 GLU A CA 1
ATOM 1953 C C . GLU A 1 232 ? 27.987 -2.485 -28.221 1.00 92.25 232 GLU A C 1
ATOM 1955 O O . GLU A 1 232 ? 28.633 -1.468 -27.964 1.00 92.25 232 GLU A O 1
ATOM 1960 N N . GLN A 1 233 ? 26.747 -2.424 -28.717 1.00 93.81 233 GLN A N 1
ATOM 1961 C CA . GLN A 1 233 ? 26.081 -1.163 -29.068 1.00 93.81 233 GLN A CA 1
ATOM 1962 C C . GLN A 1 233 ? 25.822 -0.268 -27.850 1.00 93.81 233 GLN A C 1
ATOM 1964 O O . GLN A 1 233 ? 25.952 0.955 -27.930 1.00 93.81 233 GLN A O 1
ATOM 1969 N N . ALA A 1 234 ? 25.461 -0.866 -26.715 1.00 92.19 234 ALA A N 1
ATOM 1970 C CA . ALA A 1 234 ? 25.185 -0.160 -25.469 1.00 92.19 234 ALA A CA 1
ATOM 1971 C C . ALA A 1 234 ? 26.456 0.160 -24.660 1.00 92.19 234 ALA A C 1
ATOM 1973 O O . ALA A 1 234 ? 26.368 0.825 -23.623 1.00 92.19 234 ALA A O 1
ATOM 1974 N N . VAL A 1 235 ? 27.633 -0.297 -25.110 1.00 92.00 235 VAL A N 1
ATOM 1975 C CA . VAL A 1 235 ? 28.912 -0.179 -24.387 1.00 92.00 235 VAL A CA 1
ATOM 1976 C C . VAL A 1 235 ? 28.804 -0.779 -22.972 1.00 92.00 235 VAL A C 1
ATOM 1978 O O . VAL A 1 235 ? 29.262 -0.221 -21.963 1.00 92.00 235 VAL A O 1
ATOM 1981 N N . LEU A 1 236 ? 28.132 -1.928 -22.899 1.00 92.56 236 LEU A N 1
ATOM 1982 C CA . LEU A 1 236 ? 27.924 -2.714 -21.691 1.00 92.56 236 LEU A CA 1
ATOM 1983 C C . LEU A 1 236 ? 28.751 -4.000 -21.761 1.00 92.56 236 LEU A C 1
ATOM 1985 O O . LEU A 1 236 ? 28.803 -4.633 -22.812 1.00 92.56 236 LEU A O 1
ATOM 1989 N N . PRO A 1 237 ? 29.368 -4.433 -20.654 1.00 91.88 237 PRO A N 1
ATOM 1990 C CA . PRO A 1 237 ? 30.039 -5.722 -20.622 1.00 91.88 237 PRO A CA 1
ATOM 1991 C C . PRO A 1 237 ? 29.061 -6.884 -20.808 1.00 91.88 237 PRO A C 1
ATOM 1993 O O . PRO A 1 237 ? 27.933 -6.848 -20.314 1.00 91.88 237 PRO A O 1
ATOM 1996 N N . THR A 1 238 ? 29.517 -7.936 -21.484 1.00 87.50 238 THR A N 1
ATOM 1997 C CA . THR A 1 238 ? 28.720 -9.139 -21.774 1.00 87.50 238 THR A CA 1
ATOM 1998 C C . THR A 1 238 ? 28.634 -10.080 -20.571 1.00 87.50 238 THR A C 1
ATOM 2000 O O . THR A 1 238 ? 27.732 -10.912 -20.487 1.00 87.50 238 THR A O 1
ATOM 2003 N N . THR A 1 239 ? 29.558 -9.953 -19.611 1.00 90.19 239 THR A N 1
ATOM 2004 C CA . THR A 1 239 ? 29.593 -10.784 -18.404 1.00 90.19 239 THR A CA 1
ATOM 2005 C C . THR A 1 239 ? 29.080 -10.038 -17.174 1.00 90.19 239 THR A C 1
ATOM 2007 O O . THR A 1 239 ? 29.325 -8.845 -16.978 1.00 90.19 239 THR A O 1
ATOM 2010 N N . ALA A 1 240 ? 28.404 -10.765 -16.279 1.00 90.31 240 ALA A N 1
ATOM 2011 C CA . ALA A 1 240 ? 27.865 -10.196 -15.044 1.00 90.31 240 ALA A CA 1
ATOM 2012 C C . ALA A 1 240 ? 28.955 -9.594 -14.134 1.00 90.31 240 ALA A C 1
ATOM 2014 O O . ALA A 1 240 ? 28.729 -8.567 -13.493 1.00 90.31 240 ALA A O 1
ATOM 2015 N N . GLY A 1 241 ? 30.140 -10.215 -14.082 1.00 94.75 241 GLY A N 1
ATOM 2016 C CA . GLY A 1 241 ? 31.264 -9.751 -13.263 1.00 94.75 241 GLY A CA 1
ATOM 2017 C C . GLY A 1 241 ? 31.825 -8.410 -13.736 1.00 94.75 241 GLY A C 1
ATOM 2018 O O . GLY A 1 241 ? 32.008 -7.497 -12.929 1.00 94.75 241 GLY A O 1
ATOM 2019 N N . GLU A 1 242 ? 32.039 -8.261 -15.042 1.00 93.12 242 GLU A N 1
ATOM 2020 C CA . GLU A 1 242 ? 32.526 -7.011 -15.630 1.00 93.12 242 GLU A CA 1
ATOM 2021 C C . GLU A 1 242 ? 31.465 -5.914 -15.584 1.00 93.12 242 GLU A C 1
ATOM 2023 O O . GLU A 1 242 ? 31.790 -4.776 -15.251 1.00 93.12 242 GLU A O 1
ATOM 2028 N N . PHE A 1 243 ? 30.195 -6.248 -15.846 1.00 93.19 243 PHE A N 1
ATOM 2029 C CA . PHE A 1 243 ? 29.089 -5.299 -15.720 1.00 93.19 243 PHE A CA 1
ATOM 2030 C C . PHE A 1 243 ? 29.002 -4.761 -14.291 1.00 93.19 243 PHE A C 1
ATOM 2032 O O . PHE A 1 243 ? 28.948 -3.548 -14.084 1.00 93.19 243 PHE A O 1
ATOM 2039 N N . LYS A 1 244 ? 29.079 -5.655 -13.293 1.00 95.81 244 LYS A N 1
ATOM 2040 C CA . LYS A 1 244 ? 29.141 -5.270 -11.883 1.00 95.81 244 LYS A CA 1
ATOM 2041 C C . LYS A 1 244 ? 30.306 -4.310 -11.655 1.00 95.81 244 LYS A C 1
ATOM 2043 O O . LYS A 1 244 ? 30.073 -3.201 -11.186 1.00 95.81 244 LYS A O 1
ATOM 2048 N N . LYS A 1 245 ? 31.530 -4.688 -12.030 1.00 96.06 245 LYS A N 1
ATOM 2049 C CA . LYS A 1 245 ? 32.716 -3.835 -11.860 1.00 96.06 245 LYS A CA 1
ATOM 2050 C C . LYS A 1 245 ? 32.524 -2.453 -12.497 1.00 96.06 245 LYS A C 1
ATOM 2052 O O . LYS A 1 245 ? 32.695 -1.452 -11.816 1.00 96.06 245 LYS A O 1
ATOM 2057 N N . GLN A 1 246 ? 32.054 -2.393 -13.744 1.00 94.19 246 GLN A N 1
ATOM 2058 C CA . GLN A 1 246 ? 31.794 -1.138 -14.454 1.00 94.19 246 GLN A CA 1
ATOM 2059 C C . GLN A 1 246 ? 30.780 -0.248 -13.713 1.00 94.19 246 GLN A C 1
ATOM 2061 O O . GLN A 1 246 ? 30.961 0.968 -13.645 1.00 94.19 246 GLN A O 1
ATOM 2066 N N . VAL A 1 247 ? 29.708 -0.826 -13.159 1.00 95.19 247 VAL A N 1
ATOM 2067 C CA . VAL A 1 247 ? 28.710 -0.084 -12.372 1.00 95.19 247 VAL A CA 1
ATOM 2068 C C . VAL A 1 247 ? 29.302 0.418 -11.056 1.00 95.19 247 VAL A C 1
ATOM 2070 O O . VAL A 1 247 ? 29.095 1.583 -10.720 1.00 95.19 247 VAL A O 1
ATOM 2073 N N . TYR A 1 248 ? 30.057 -0.415 -10.334 1.00 96.38 248 TYR A N 1
ATOM 2074 C CA . TYR A 1 248 ? 30.730 -0.007 -9.096 1.00 96.38 248 TYR A CA 1
ATOM 2075 C C . TYR A 1 248 ? 31.724 1.128 -9.349 1.00 96.38 248 TYR A C 1
ATOM 2077 O O . TYR A 1 248 ? 31.641 2.152 -8.676 1.00 96.38 248 TYR A O 1
ATOM 2085 N N . ASP A 1 249 ? 32.572 1.005 -10.370 1.00 96.31 249 ASP A N 1
ATOM 2086 C CA . ASP A 1 249 ? 33.549 2.032 -10.738 1.00 96.31 249 ASP A CA 1
ATOM 2087 C C . ASP A 1 249 ? 32.847 3.352 -11.114 1.00 96.31 249 ASP A C 1
ATOM 2089 O O . ASP A 1 249 ? 33.250 4.431 -10.669 1.00 96.31 249 ASP A O 1
ATOM 2093 N N . LYS A 1 250 ? 31.744 3.288 -11.883 1.00 95.50 250 LYS A N 1
ATOM 2094 C CA . LYS A 1 250 ? 30.916 4.462 -12.227 1.00 95.50 250 LYS A CA 1
ATOM 2095 C C . LYS A 1 250 ? 30.304 5.114 -10.985 1.00 95.50 250 LYS A C 1
ATOM 2097 O O . LYS A 1 250 ? 30.333 6.341 -10.873 1.00 95.50 250 LYS A O 1
ATOM 2102 N N . LEU A 1 251 ? 29.740 4.322 -10.072 1.00 96.94 251 LEU A N 1
ATOM 2103 C CA . LEU A 1 251 ? 29.136 4.818 -8.834 1.00 96.94 251 LEU A CA 1
ATOM 2104 C C . LEU A 1 251 ? 30.184 5.435 -7.907 1.00 96.94 251 LEU A C 1
ATOM 2106 O O . LEU A 1 251 ? 29.948 6.514 -7.371 1.00 96.94 251 LEU A O 1
ATOM 2110 N N . GLU A 1 252 ? 31.348 4.806 -7.757 1.00 96.94 252 GLU A N 1
ATOM 2111 C CA . GLU A 1 252 ? 32.439 5.312 -6.927 1.00 96.94 252 GLU A CA 1
ATOM 2112 C C . GLU A 1 252 ? 33.020 6.611 -7.496 1.00 96.94 252 GLU A C 1
ATOM 2114 O O . GLU A 1 252 ? 33.187 7.594 -6.770 1.00 96.94 252 GLU A O 1
ATOM 2119 N N . ALA A 1 253 ? 33.269 6.663 -8.808 1.00 96.44 253 ALA A N 1
ATOM 2120 C CA . ALA A 1 253 ? 33.722 7.878 -9.475 1.00 96.44 253 ALA A CA 1
ATOM 2121 C C . ALA A 1 253 ? 32.697 9.014 -9.338 1.00 96.44 253 ALA A C 1
ATOM 2123 O O . ALA A 1 253 ? 33.069 10.159 -9.062 1.00 96.44 253 ALA A O 1
ATOM 2124 N N . LEU A 1 254 ? 31.402 8.710 -9.491 1.00 95.75 254 LEU A N 1
ATOM 2125 C CA . LEU A 1 254 ? 30.335 9.686 -9.295 1.00 95.75 254 LEU A CA 1
ATOM 2126 C C . LEU A 1 254 ? 30.269 10.155 -7.840 1.00 95.75 254 LEU A C 1
ATOM 2128 O O . LEU A 1 254 ? 30.167 11.357 -7.617 1.00 95.75 254 LEU A O 1
ATOM 2132 N N . ALA A 1 255 ? 30.377 9.250 -6.867 1.00 94.62 255 ALA A N 1
ATOM 2133 C CA . ALA A 1 255 ? 30.388 9.589 -5.448 1.00 94.62 255 ALA A CA 1
ATOM 2134 C C . ALA A 1 255 ? 31.555 10.530 -5.114 1.00 94.62 255 ALA A C 1
ATOM 2136 O O . ALA A 1 255 ? 31.322 11.604 -4.565 1.00 94.62 255 ALA A O 1
ATOM 2137 N N . LYS A 1 256 ? 32.782 10.207 -5.552 1.00 95.31 256 LYS A N 1
ATOM 2138 C CA . LYS A 1 256 ? 33.968 11.074 -5.395 1.00 95.31 256 LYS A CA 1
ATOM 2139 C C . LYS A 1 256 ? 33.772 12.439 -6.057 1.00 95.31 256 LYS A C 1
ATOM 2141 O O . LYS A 1 256 ? 34.118 13.474 -5.488 1.00 95.31 256 LYS A O 1
ATOM 2146 N N . LYS A 1 257 ? 33.188 12.475 -7.258 1.00 94.12 257 LYS A N 1
ATOM 2147 C CA . LYS A 1 257 ? 32.888 13.727 -7.968 1.00 94.12 257 LYS A CA 1
ATOM 2148 C C . LYS A 1 257 ? 31.837 14.566 -7.239 1.00 94.12 257 LYS A C 1
ATOM 2150 O O . LYS A 1 257 ? 31.973 15.784 -7.157 1.00 94.12 257 LYS A O 1
ATOM 2155 N N . VAL A 1 258 ? 30.785 13.933 -6.726 1.00 90.00 258 VAL A N 1
ATOM 2156 C CA . VAL A 1 258 ? 29.740 14.607 -5.951 1.00 90.00 258 VAL A CA 1
ATOM 2157 C C . VAL A 1 258 ? 30.338 15.174 -4.672 1.00 90.00 258 VAL A C 1
ATOM 2159 O O . VAL A 1 258 ? 30.171 16.368 -4.443 1.00 90.00 258 VAL A O 1
ATOM 2162 N N . ASP A 1 259 ? 31.096 14.376 -3.923 1.00 89.88 259 ASP A N 1
ATOM 2163 C CA . ASP A 1 259 ? 31.738 14.768 -2.666 1.00 89.88 259 ASP A CA 1
ATOM 2164 C C . ASP A 1 259 ? 32.697 15.955 -2.853 1.00 89.88 259 ASP A C 1
ATOM 2166 O O . ASP A 1 259 ? 32.535 17.004 -2.234 1.00 89.88 259 ASP A O 1
ATOM 2170 N N . THR A 1 260 ? 33.600 15.879 -3.834 1.00 91.38 260 THR A N 1
ATOM 2171 C CA . THR A 1 260 ? 34.510 16.993 -4.175 1.00 91.38 260 THR A CA 1
ATOM 2172 C C . THR A 1 260 ? 33.781 18.254 -4.653 1.00 91.38 260 THR A C 1
ATOM 2174 O O . THR A 1 260 ? 34.239 19.374 -4.414 1.00 91.38 260 THR A O 1
ATOM 2177 N N . SER A 1 261 ? 32.638 18.107 -5.330 1.00 89.12 261 SER A N 1
ATOM 2178 C CA . SER A 1 261 ? 31.814 19.239 -5.773 1.00 89.12 261 SER A CA 1
ATOM 2179 C C . SER A 1 261 ? 30.915 19.811 -4.671 1.00 89.12 261 SER A C 1
ATOM 2181 O O . SER A 1 261 ? 30.463 20.954 -4.790 1.00 89.12 261 SER A O 1
ATOM 2183 N N . PHE A 1 262 ? 30.663 19.046 -3.604 1.00 85.75 262 PHE A N 1
ATOM 2184 C CA . PHE A 1 262 ? 29.689 19.366 -2.567 1.00 85.75 262 PHE A CA 1
ATOM 2185 C C . PHE A 1 262 ? 29.988 20.688 -1.840 1.00 85.75 262 PHE A C 1
ATOM 2187 O O . PHE A 1 262 ? 29.072 21.506 -1.752 1.00 85.75 262 PHE A O 1
ATOM 2194 N N . PRO A 1 263 ? 31.241 21.014 -1.448 1.00 84.75 263 PRO A N 1
ATOM 2195 C CA . PRO A 1 263 ? 31.558 22.305 -0.826 1.00 84.75 263 PRO A CA 1
ATOM 2196 C C . PRO A 1 263 ? 31.205 23.525 -1.691 1.00 84.75 263 PRO A C 1
ATOM 2198 O O . PRO A 1 263 ? 30.976 24.617 -1.176 1.00 84.75 263 PRO A O 1
ATOM 2201 N N . LYS A 1 264 ? 31.154 23.359 -3.020 1.00 83.31 264 LYS A N 1
ATOM 2202 C CA . LYS A 1 264 ? 30.802 24.422 -3.977 1.00 83.31 264 LYS A CA 1
ATOM 2203 C C . LYS A 1 264 ? 29.311 24.414 -4.340 1.00 83.31 264 LYS A C 1
ATOM 2205 O O . LYS A 1 264 ? 28.838 25.329 -5.021 1.00 83.31 264 LYS A O 1
ATOM 2210 N N . ASN A 1 265 ? 28.561 23.396 -3.916 1.00 81.38 265 ASN A N 1
ATOM 2211 C CA . ASN A 1 265 ? 27.171 23.194 -4.291 1.00 81.38 265 ASN A CA 1
ATOM 2212 C C . ASN A 1 265 ? 26.232 24.037 -3.415 1.00 81.38 265 ASN A C 1
ATOM 2214 O O . ASN A 1 265 ? 25.925 23.699 -2.280 1.00 81.38 265 ASN A O 1
ATOM 2218 N N . LYS A 1 266 ? 25.709 25.131 -3.975 1.00 79.50 266 LYS A N 1
ATOM 2219 C CA . LYS A 1 266 ? 24.731 26.001 -3.295 1.00 79.50 266 LYS A CA 1
ATOM 2220 C C . LYS A 1 266 ? 23.307 25.431 -3.278 1.00 79.50 266 LYS A C 1
ATOM 2222 O O . LYS A 1 266 ? 22.434 26.018 -2.646 1.00 79.50 266 LYS A O 1
ATOM 2227 N N . ALA A 1 267 ? 23.050 24.353 -4.023 1.00 79.44 267 ALA A N 1
ATOM 2228 C CA . ALA A 1 267 ? 21.713 23.796 -4.188 1.00 79.44 267 ALA A CA 1
ATOM 2229 C C . ALA A 1 267 ? 21.352 22.765 -3.109 1.00 79.44 267 ALA A C 1
ATOM 2231 O O . ALA A 1 267 ? 20.166 22.585 -2.837 1.00 79.44 267 ALA A O 1
ATOM 2232 N N . VAL A 1 268 ? 22.339 22.111 -2.493 1.00 82.62 268 VAL A N 1
ATOM 2233 C CA . VAL A 1 268 ? 22.140 21.046 -1.501 1.00 82.62 268 VAL A CA 1
ATOM 2234 C C . VAL A 1 268 ? 22.967 21.359 -0.260 1.00 82.62 268 VAL A C 1
ATOM 2236 O O . VAL A 1 268 ? 24.156 21.627 -0.367 1.00 82.62 268 VAL A O 1
ATOM 2239 N N . THR A 1 269 ? 22.343 21.314 0.914 1.00 83.25 269 THR A N 1
ATOM 2240 C CA . THR A 1 269 ? 23.007 21.516 2.211 1.00 83.25 269 THR A CA 1
ATOM 2241 C C . THR A 1 269 ? 22.642 20.381 3.150 1.00 83.25 269 THR A C 1
ATOM 2243 O O . THR A 1 269 ? 21.471 20.025 3.210 1.00 83.25 269 THR A O 1
ATOM 2246 N N . ILE A 1 270 ? 23.588 19.843 3.915 1.00 84.94 270 ILE A N 1
ATOM 2247 C CA . ILE A 1 270 ? 23.282 18.842 4.946 1.00 84.94 270 ILE A CA 1
ATOM 2248 C C . ILE A 1 270 ? 22.910 19.570 6.242 1.00 84.94 270 ILE A C 1
ATOM 2250 O O . ILE A 1 270 ? 23.666 20.418 6.712 1.00 84.94 270 ILE A O 1
ATOM 2254 N N . ARG A 1 271 ? 21.741 19.263 6.811 1.00 85.31 271 ARG A N 1
ATOM 2255 C CA . ARG A 1 271 ? 21.275 19.776 8.110 1.00 85.31 271 ARG A CA 1
ATOM 2256 C C . ARG A 1 271 ? 20.945 18.580 8.997 1.00 85.31 271 ARG A C 1
ATOM 2258 O O . ARG A 1 271 ? 20.120 17.766 8.612 1.00 85.31 271 ARG A O 1
ATOM 2265 N N . ASN A 1 272 ? 21.594 18.461 10.157 1.00 84.50 272 ASN A N 1
ATOM 2266 C CA . ASN A 1 272 ? 21.393 17.353 11.107 1.00 84.50 272 ASN A CA 1
ATOM 2267 C C . ASN A 1 272 ? 21.526 15.946 10.484 1.00 84.50 272 ASN A C 1
ATOM 2269 O O . ASN A 1 272 ? 20.789 15.035 10.839 1.00 84.50 272 ASN A O 1
ATOM 2273 N N . GLY A 1 273 ? 22.447 15.769 9.531 1.00 85.00 273 GLY A N 1
ATOM 2274 C CA . GLY A 1 273 ? 22.642 14.491 8.835 1.00 85.00 273 GLY A CA 1
ATOM 2275 C C . GLY A 1 273 ? 21.675 14.232 7.673 1.00 85.00 273 GLY A C 1
ATOM 2276 O O . GLY A 1 273 ? 21.858 13.255 6.954 1.00 85.00 273 GLY A O 1
ATOM 2277 N N . GLU A 1 274 ? 20.708 15.118 7.420 1.00 82.25 274 GLU A N 1
ATOM 2278 C CA . GLU A 1 274 ? 19.759 14.984 6.313 1.00 82.25 274 GLU A CA 1
ATOM 2279 C C . GLU A 1 274 ? 20.063 15.965 5.163 1.00 82.25 274 GLU A C 1
ATOM 2281 O O . GLU A 1 274 ? 20.376 17.141 5.400 1.00 82.25 274 GLU A O 1
ATOM 2286 N N . PRO A 1 275 ? 19.970 15.527 3.892 1.00 83.50 275 PRO A N 1
ATOM 2287 C CA . PRO A 1 275 ? 20.168 16.398 2.742 1.00 83.50 275 PRO A CA 1
ATOM 2288 C C . PRO A 1 275 ? 18.955 17.315 2.533 1.00 83.50 275 PRO A C 1
ATOM 2290 O O . PRO A 1 275 ? 17.861 16.880 2.183 1.00 83.50 275 PRO A O 1
ATOM 2293 N N . PHE A 1 276 ? 19.166 18.620 2.671 1.00 82.44 276 PHE A N 1
ATOM 2294 C CA . PHE A 1 276 ? 18.185 19.650 2.352 1.00 82.44 276 PHE A CA 1
ATOM 2295 C C . PHE A 1 276 ? 18.450 20.225 0.955 1.00 82.44 276 PHE A C 1
ATOM 2297 O O . PHE A 1 276 ? 19.467 20.882 0.719 1.00 82.44 276 PHE A O 1
ATOM 2304 N N . ILE A 1 277 ? 17.525 19.989 0.021 1.00 85.75 277 ILE A N 1
ATOM 2305 C CA . ILE A 1 277 ? 17.623 20.450 -1.369 1.00 85.75 277 ILE A CA 1
ATOM 2306 C C . ILE A 1 277 ? 16.847 21.759 -1.526 1.00 85.75 277 ILE A C 1
ATOM 2308 O O . ILE A 1 277 ? 15.630 21.814 -1.349 1.00 85.75 277 ILE A O 1
ATOM 2312 N N . THR A 1 278 ? 17.543 22.830 -1.893 1.00 80.62 278 THR A N 1
ATOM 2313 C CA . THR A 1 278 ? 16.909 24.114 -2.208 1.00 80.62 278 THR A CA 1
ATOM 2314 C C . THR A 1 278 ? 16.225 24.069 -3.573 1.00 80.62 278 THR A C 1
ATOM 2316 O O . THR A 1 278 ? 16.678 23.422 -4.519 1.00 80.62 278 THR A O 1
ATOM 2319 N N . LYS A 1 279 ? 15.104 24.787 -3.693 1.00 77.31 279 LYS A N 1
ATOM 2320 C CA . LYS A 1 279 ? 14.327 24.849 -4.933 1.00 77.31 279 LYS A CA 1
ATOM 2321 C C . LYS A 1 279 ? 15.183 25.435 -6.058 1.00 77.31 279 LYS A C 1
ATOM 2323 O O . LYS A 1 279 ? 15.610 26.589 -5.986 1.00 77.31 279 LYS A O 1
ATOM 2328 N N . LEU A 1 280 ? 15.395 24.654 -7.117 1.00 71.00 280 LEU A N 1
ATOM 2329 C CA . LEU A 1 280 ? 16.118 25.109 -8.301 1.00 71.00 280 LEU A CA 1
ATOM 2330 C C . LEU A 1 280 ? 15.429 26.352 -8.878 1.00 71.00 280 LEU A C 1
ATOM 2332 O O . LEU A 1 280 ? 14.240 26.330 -9.210 1.00 71.00 280 LEU A O 1
ATOM 2336 N N . LYS A 1 281 ? 16.180 27.451 -9.015 1.00 71.81 281 LYS A N 1
ATOM 2337 C CA . LYS A 1 281 ? 15.689 28.626 -9.739 1.00 71.81 281 LYS A CA 1
ATOM 2338 C C . LYS A 1 281 ? 15.459 28.215 -11.192 1.00 71.81 281 LYS A C 1
ATOM 2340 O O . LYS A 1 281 ? 16.359 27.674 -11.834 1.00 71.81 281 LYS A O 1
ATOM 2345 N N . LYS A 1 282 ? 14.253 28.473 -11.708 1.00 74.31 282 LYS A N 1
ATOM 2346 C CA . LYS A 1 282 ? 13.900 28.223 -13.112 1.00 74.31 282 LYS A CA 1
ATOM 2347 C C . LYS A 1 282 ? 14.983 28.839 -14.004 1.00 74.31 282 LYS A C 1
ATOM 2349 O O . LYS A 1 282 ? 15.232 30.042 -13.907 1.00 74.31 282 LYS A O 1
ATOM 2354 N N . LYS A 1 283 ? 15.636 28.029 -14.848 1.00 74.12 283 LYS A N 1
ATOM 2355 C CA . LYS A 1 283 ? 16.604 28.538 -15.832 1.00 74.12 283 LYS A CA 1
ATOM 2356 C C . LYS A 1 283 ? 15.911 29.628 -16.654 1.00 74.12 283 LYS A C 1
ATOM 2358 O O . LYS A 1 283 ? 14.835 29.393 -17.208 1.00 74.12 283 LYS A O 1
ATOM 2363 N N . LYS A 1 284 ? 16.496 30.829 -16.697 1.00 77.19 284 LYS A N 1
ATOM 2364 C CA . LYS A 1 284 ? 15.985 31.909 -17.548 1.00 77.19 284 LYS A CA 1
ATOM 2365 C C . LYS A 1 284 ? 16.092 31.439 -18.998 1.00 77.19 284 LYS A C 1
ATOM 2367 O O . LYS A 1 284 ? 17.160 31.011 -19.426 1.00 77.19 284 LYS A O 1
ATOM 2372 N N . ILE A 1 285 ? 14.978 31.476 -19.726 1.00 75.75 285 ILE A N 1
ATOM 2373 C CA . ILE A 1 285 ? 14.964 31.135 -21.151 1.00 75.75 285 ILE A CA 1
ATOM 2374 C C . ILE A 1 285 ? 15.860 32.149 -21.864 1.00 75.75 285 ILE A C 1
ATOM 2376 O O . ILE A 1 285 ? 15.631 33.354 -21.741 1.00 75.75 285 ILE A O 1
ATOM 2380 N N . SER A 1 286 ? 16.880 31.658 -22.570 1.00 85.12 286 SER A N 1
ATOM 2381 C CA . SER A 1 286 ? 17.806 32.508 -23.321 1.00 85.12 286 SER A CA 1
ATOM 2382 C C . SER A 1 286 ? 17.044 33.348 -24.360 1.00 85.12 286 SER A C 1
ATOM 2384 O O . SER A 1 286 ? 16.154 32.808 -25.026 1.00 85.12 286 SER A O 1
ATOM 2386 N N . PRO A 1 287 ? 17.387 34.636 -24.551 1.00 84.88 287 PRO A N 1
ATOM 2387 C CA . PRO A 1 287 ? 16.833 35.456 -25.630 1.00 84.88 287 PRO A CA 1
ATOM 2388 C C . PRO A 1 287 ? 16.983 34.794 -27.007 1.00 84.88 287 PRO A C 1
ATOM 2390 O O . PRO A 1 287 ? 16.066 34.860 -27.822 1.00 84.88 287 PRO A O 1
ATOM 2393 N N . LEU A 1 288 ? 18.086 34.069 -27.227 1.00 88.50 288 LEU A N 1
ATOM 2394 C CA . LEU A 1 288 ? 18.348 33.326 -28.461 1.00 88.50 288 LEU A CA 1
ATOM 2395 C C . LEU A 1 288 ? 17.307 32.222 -28.705 1.00 88.50 288 LEU A C 1
ATOM 2397 O O . LEU A 1 288 ? 16.802 32.084 -29.812 1.00 88.50 288 LEU A O 1
ATOM 2401 N N . LEU A 1 289 ? 16.928 31.471 -27.664 1.00 86.44 289 LEU A N 1
ATOM 2402 C CA . LEU A 1 289 ? 15.899 30.428 -27.773 1.00 86.44 289 LEU A CA 1
ATOM 2403 C C . LEU A 1 289 ? 14.530 31.018 -28.117 1.00 86.44 289 LEU A C 1
ATOM 2405 O O . LEU A 1 289 ? 13.778 30.410 -28.874 1.00 86.44 289 LEU A O 1
ATOM 2409 N N . LYS A 1 290 ? 14.212 32.211 -27.598 1.00 86.88 290 LYS A N 1
ATOM 2410 C CA . LYS A 1 290 ? 12.995 32.928 -28.002 1.00 86.88 290 LYS A CA 1
ATOM 2411 C C . LYS A 1 290 ? 13.059 33.359 -29.467 1.00 86.88 290 LYS A C 1
ATOM 2413 O O . LYS A 1 290 ? 12.070 33.199 -30.172 1.00 86.88 290 LYS A O 1
ATOM 2418 N N . ALA A 1 291 ? 14.205 33.865 -29.923 1.00 89.19 291 ALA A N 1
ATOM 2419 C CA . ALA A 1 291 ? 14.396 34.287 -31.309 1.00 89.19 291 ALA A CA 1
ATOM 2420 C C . ALA A 1 291 ? 14.291 33.108 -32.291 1.00 89.19 291 ALA A C 1
ATOM 2422 O O . ALA A 1 291 ? 13.606 33.215 -33.304 1.00 89.19 291 ALA A O 1
ATOM 2423 N N . ILE A 1 292 ? 14.902 31.964 -31.961 1.00 90.75 292 ILE A N 1
ATOM 2424 C CA . ILE A 1 292 ? 14.790 30.728 -32.748 1.00 90.75 292 ILE A CA 1
ATOM 2425 C C . ILE A 1 292 ? 13.338 30.263 -32.793 1.00 90.75 292 ILE A C 1
ATOM 2427 O O . ILE A 1 292 ? 12.814 30.030 -33.875 1.00 90.75 292 ILE A O 1
ATOM 2431 N N . ARG A 1 293 ? 12.669 30.174 -31.637 1.00 88.75 293 ARG A N 1
ATOM 2432 C CA . ARG A 1 293 ? 11.267 29.751 -31.574 1.00 88.75 293 ARG A CA 1
ATOM 2433 C C . ARG A 1 293 ? 10.369 30.641 -32.430 1.00 88.75 293 ARG A C 1
ATOM 2435 O O . ARG A 1 293 ? 9.588 30.111 -33.206 1.00 88.75 293 ARG A O 1
ATOM 2442 N N . LYS A 1 294 ? 10.553 31.962 -32.358 1.00 89.94 294 LYS A N 1
ATOM 2443 C CA . LYS A 1 294 ? 9.828 32.920 -33.198 1.00 89.94 294 LYS A CA 1
ATOM 2444 C C . LYS A 1 294 ? 10.076 32.666 -34.687 1.00 89.94 294 LYS A C 1
ATOM 2446 O O . LYS A 1 294 ? 9.137 32.657 -35.463 1.00 89.94 294 LYS A O 1
ATOM 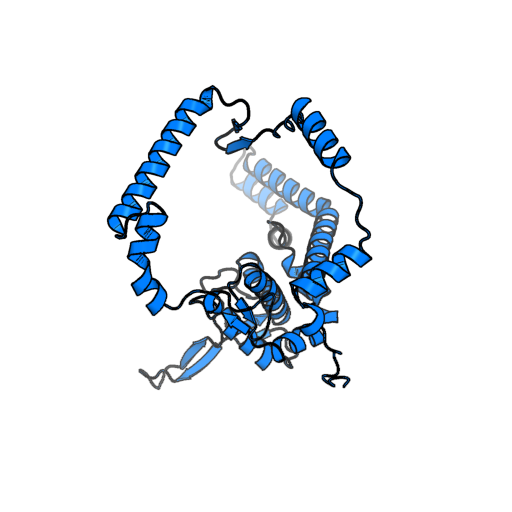2451 N N . ARG A 1 295 ? 11.322 32.394 -35.082 1.00 90.06 295 ARG A N 1
ATOM 2452 C CA . ARG A 1 295 ? 11.675 32.136 -36.485 1.00 90.06 295 ARG A CA 1
ATOM 2453 C C . ARG A 1 295 ? 11.164 30.791 -37.006 1.00 90.06 295 ARG A C 1
ATOM 2455 O O . ARG A 1 295 ? 10.933 30.656 -38.202 1.00 90.06 295 ARG A O 1
ATOM 2462 N N . ILE A 1 296 ? 11.000 29.804 -36.123 1.00 89.94 296 ILE A N 1
ATOM 2463 C CA . ILE A 1 296 ? 10.314 28.545 -36.437 1.00 89.94 296 ILE A CA 1
ATOM 2464 C C . ILE A 1 296 ? 8.812 28.813 -36.579 1.00 89.94 296 ILE A C 1
ATOM 2466 O O . ILE A 1 296 ? 8.236 28.409 -37.576 1.00 89.94 296 ILE A O 1
ATOM 2470 N N . GLU A 1 297 ? 8.195 29.541 -35.644 1.00 86.94 297 GLU A N 1
ATOM 2471 C CA . GLU A 1 297 ? 6.774 29.923 -35.699 1.00 86.94 297 GLU A CA 1
ATOM 2472 C C . GLU A 1 297 ? 6.442 30.746 -36.959 1.00 86.94 297 GLU A C 1
ATOM 2474 O O . GLU A 1 297 ? 5.446 30.463 -37.609 1.00 86.94 297 GLU A O 1
ATOM 2479 N N . GLU A 1 298 ? 7.308 31.675 -37.377 1.00 89.38 298 GLU A N 1
ATOM 2480 C CA . GLU A 1 298 ? 7.173 32.444 -38.630 1.00 89.38 298 GLU A CA 1
ATOM 2481 C C . GLU A 1 298 ? 7.235 31.569 -39.894 1.00 89.38 298 GLU A C 1
ATOM 2483 O O . GLU A 1 298 ? 6.704 31.951 -40.934 1.00 89.38 298 GLU A O 1
ATOM 2488 N N . LYS A 1 299 ? 7.907 30.413 -39.827 1.00 87.06 299 LYS A N 1
ATOM 2489 C CA . LYS A 1 299 ? 8.031 29.463 -40.943 1.00 87.06 299 LYS A CA 1
ATOM 2490 C C . LYS A 1 299 ? 7.043 28.300 -40.868 1.00 87.06 299 LYS A C 1
ATOM 2492 O O . LYS A 1 299 ? 6.919 27.562 -41.843 1.00 87.06 299 LYS A O 1
ATOM 2497 N N . MET A 1 300 ? 6.376 28.108 -39.734 1.00 85.56 300 MET A N 1
ATOM 2498 C CA . MET A 1 300 ? 5.341 27.095 -39.582 1.00 85.56 300 MET A CA 1
ATOM 2499 C C . MET A 1 300 ? 4.039 27.644 -40.150 1.00 85.56 300 MET A C 1
ATOM 2501 O O . MET A 1 300 ? 3.462 28.591 -39.622 1.00 85.56 300 MET A O 1
ATOM 2505 N N . VAL A 1 301 ? 3.569 27.033 -41.232 1.00 83.31 301 VAL A N 1
ATOM 2506 C CA . VAL A 1 301 ? 2.241 27.324 -41.767 1.00 83.31 301 VAL A CA 1
ATOM 2507 C C . VAL A 1 301 ? 1.209 26.789 -40.768 1.00 83.31 301 VAL A C 1
ATOM 2509 O O . VAL A 1 301 ? 1.337 25.641 -40.339 1.00 83.31 301 VAL A O 1
ATOM 2512 N N . PRO A 1 302 ? 0.210 27.584 -40.352 1.00 78.62 302 PRO A N 1
ATOM 2513 C CA . PRO A 1 302 ? -0.870 27.075 -39.521 1.00 78.62 302 PRO A CA 1
ATOM 2514 C C . PRO A 1 302 ? -1.665 26.033 -40.315 1.00 78.62 302 PRO A C 1
ATOM 2516 O O . PRO A 1 302 ? -2.205 26.336 -41.375 1.00 78.62 302 PRO A O 1
ATOM 2519 N N . ILE A 1 303 ? -1.724 24.807 -39.798 1.00 85.00 303 ILE A N 1
ATOM 2520 C CA . ILE A 1 303 ? -2.472 23.700 -40.403 1.00 85.00 303 ILE A CA 1
ATOM 2521 C C . ILE A 1 303 ? -3.790 23.552 -39.643 1.00 85.00 303 ILE A C 1
ATOM 2523 O O . ILE A 1 303 ? -3.809 23.607 -38.408 1.00 85.00 303 ILE A O 1
ATOM 2527 N N . ASN A 1 304 ? -4.898 23.378 -40.365 1.00 88.88 304 ASN A N 1
ATOM 2528 C CA . ASN A 1 304 ? -6.178 23.056 -39.748 1.00 88.88 304 ASN A CA 1
ATOM 2529 C C . ASN A 1 304 ? -6.082 21.680 -39.074 1.00 88.88 304 ASN A C 1
ATOM 2531 O O . ASN A 1 304 ? -5.543 20.734 -39.642 1.00 88.88 304 ASN A O 1
ATOM 2535 N N . VAL A 1 305 ? -6.634 21.549 -37.868 1.00 87.00 305 VAL A N 1
ATOM 2536 C CA . VAL A 1 305 ? -6.666 20.269 -37.147 1.00 87.00 305 VAL A CA 1
ATOM 2537 C C . VAL A 1 305 ? -7.340 19.178 -37.986 1.00 87.00 305 VAL A C 1
ATOM 2539 O O . VAL A 1 305 ? -6.890 18.039 -37.951 1.00 87.00 305 VAL A O 1
ATOM 2542 N N . LEU A 1 306 ? -8.367 19.516 -38.773 1.00 89.56 306 LEU A N 1
ATOM 2543 C CA . LEU A 1 306 ? -9.032 18.558 -39.664 1.00 89.56 306 LEU A CA 1
ATOM 2544 C C . LEU A 1 306 ? -8.127 18.091 -40.810 1.00 89.56 306 LEU A C 1
ATOM 2546 O O . LEU A 1 306 ? -8.125 16.903 -41.124 1.00 89.56 306 LEU A O 1
ATOM 2550 N N . ASP A 1 307 ? -7.326 18.990 -41.382 1.00 87.56 307 ASP A N 1
ATOM 2551 C CA . ASP A 1 307 ? -6.379 18.648 -42.450 1.00 87.56 307 ASP A CA 1
ATOM 2552 C C . ASP A 1 307 ? -5.258 17.764 -41.895 1.00 87.56 307 ASP A C 1
ATOM 2554 O O . ASP A 1 307 ? -4.921 16.749 -42.487 1.00 87.56 307 ASP A O 1
ATOM 2558 N N . LEU A 1 308 ? -4.756 18.066 -40.691 1.00 88.94 308 LEU A N 1
ATOM 2559 C CA . LEU A 1 308 ? -3.762 17.234 -40.008 1.00 88.94 308 LEU A CA 1
ATOM 2560 C C . LEU A 1 308 ? -4.310 15.842 -39.654 1.00 88.94 308 LEU A C 1
ATOM 2562 O O . LEU A 1 308 ? -3.606 14.841 -39.786 1.00 88.94 308 LEU A O 1
ATOM 2566 N N . LEU A 1 309 ? -5.566 15.751 -39.210 1.00 88.25 309 LEU A N 1
ATOM 2567 C CA . LEU A 1 309 ? -6.219 14.463 -38.971 1.00 88.25 309 LEU A CA 1
ATOM 2568 C C . LEU A 1 309 ? -6.415 13.683 -40.278 1.00 88.25 309 LEU A C 1
ATOM 2570 O O . LEU A 1 309 ? -6.184 12.479 -40.290 1.00 88.25 309 LEU A O 1
ATOM 2574 N N . SER A 1 310 ? -6.762 14.363 -41.371 1.00 87.31 310 SER A N 1
ATOM 2575 C CA . SER A 1 310 ? -6.919 13.747 -42.695 1.00 87.31 310 SER A CA 1
ATOM 2576 C C . SER A 1 310 ? -5.584 13.259 -43.264 1.00 87.31 310 SER A C 1
ATOM 2578 O O . SER A 1 310 ? -5.502 12.133 -43.743 1.00 87.31 310 SER A O 1
ATOM 2580 N N . ASP A 1 311 ? -4.516 14.051 -43.141 1.00 89.38 311 ASP A N 1
ATOM 2581 C CA . ASP A 1 311 ? -3.164 13.672 -43.562 1.00 89.38 311 ASP A CA 1
ATOM 2582 C C . ASP A 1 311 ? -2.640 12.495 -42.740 1.00 89.38 311 ASP A C 1
ATOM 2584 O O . ASP A 1 311 ? -2.131 11.516 -43.284 1.00 89.38 311 ASP A O 1
ATOM 2588 N N . THR A 1 312 ? -2.771 12.554 -41.413 1.00 90.94 312 THR A N 1
ATOM 2589 C CA . THR A 1 312 ? -2.337 11.439 -40.558 1.00 90.94 312 THR A CA 1
ATOM 2590 C C . THR A 1 312 ? -3.143 10.178 -40.830 1.00 90.94 312 THR A C 1
ATOM 2592 O O . THR A 1 312 ? -2.576 9.090 -40.769 1.00 90.94 312 THR A O 1
ATOM 2595 N N . GLU A 1 313 ? -4.427 10.305 -41.171 1.00 91.50 313 GLU A N 1
ATOM 2596 C CA . GLU A 1 313 ? -5.232 9.171 -41.604 1.00 91.50 313 GLU A CA 1
ATOM 2597 C C . GLU A 1 313 ? -4.761 8.613 -42.945 1.00 91.50 313 GLU A C 1
ATOM 2599 O O . GLU A 1 313 ? -4.548 7.412 -43.060 1.00 91.50 313 GLU A O 1
ATOM 2604 N N . TYR A 1 314 ? -4.498 9.465 -43.933 1.00 89.88 314 TYR A N 1
ATOM 2605 C CA . TYR A 1 314 ? -3.961 9.035 -45.222 1.00 89.88 314 TYR A CA 1
ATOM 2606 C C . TYR A 1 314 ? -2.638 8.262 -45.074 1.00 89.88 314 TYR A C 1
ATOM 2608 O O . TYR A 1 314 ? -2.446 7.221 -45.701 1.00 89.88 314 TYR A O 1
ATOM 2616 N N . TRP A 1 315 ? -1.729 8.743 -44.220 1.00 91.44 315 TRP A N 1
ATOM 2617 C CA . TRP A 1 315 ? -0.398 8.149 -44.062 1.00 91.44 315 TRP A CA 1
ATOM 2618 C C . TRP A 1 315 ? -0.354 6.928 -43.142 1.00 91.44 315 TRP A C 1
ATOM 2620 O O . TRP A 1 315 ? 0.432 6.011 -43.381 1.00 91.44 315 TRP A O 1
ATOM 2630 N N . LEU A 1 316 ? -1.140 6.919 -42.066 1.00 89.69 316 LEU A N 1
ATOM 2631 C CA . LEU A 1 316 ? -1.065 5.881 -41.032 1.00 89.69 316 LEU A CA 1
ATOM 2632 C C . LEU A 1 316 ? -2.256 4.917 -41.070 1.00 89.69 316 LEU A C 1
ATOM 2634 O O . LEU A 1 316 ? -2.179 3.854 -40.446 1.00 89.69 316 LEU A O 1
ATOM 2638 N N . ASN A 1 317 ? -3.323 5.276 -41.791 1.00 87.75 317 ASN A N 1
ATOM 2639 C CA . ASN A 1 317 ? -4.577 4.534 -41.917 1.00 87.75 317 ASN A CA 1
ATOM 2640 C C . ASN A 1 317 ? -5.062 4.048 -40.545 1.00 87.75 317 ASN A C 1
ATOM 2642 O O . ASN A 1 317 ? -5.210 2.849 -40.301 1.00 87.75 317 ASN A O 1
ATOM 2646 N N . TRP A 1 318 ? -5.146 4.972 -39.586 1.00 85.44 318 TRP A N 1
ATOM 2647 C CA . TRP A 1 318 ? -5.388 4.653 -38.185 1.00 85.44 318 TRP A CA 1
ATOM 2648 C C . TRP A 1 318 ? -6.878 4.458 -37.894 1.00 85.44 318 TRP A C 1
ATOM 2650 O O . TRP A 1 318 ? -7.205 3.752 -36.937 1.00 85.44 318 TRP A O 1
ATOM 2660 N N . THR A 1 319 ? -7.785 4.981 -38.728 1.00 84.75 319 THR A N 1
ATOM 2661 C CA . THR A 1 319 ? -9.235 4.767 -38.587 1.00 84.75 319 THR A CA 1
ATOM 2662 C C . THR A 1 319 ? -9.630 3.300 -38.716 1.00 84.75 319 THR A C 1
ATOM 2664 O O . THR A 1 319 ? -10.613 2.898 -38.104 1.00 84.75 319 THR A O 1
ATOM 2667 N N . ARG A 1 320 ? -8.818 2.453 -39.370 1.00 81.56 320 ARG A N 1
ATOM 2668 C CA . ARG A 1 320 ? -9.028 0.990 -39.418 1.00 81.56 320 ARG A CA 1
ATOM 2669 C C . ARG A 1 320 ? -9.096 0.318 -38.041 1.00 81.56 320 ARG A C 1
ATOM 2671 O O . ARG A 1 320 ? -9.615 -0.785 -37.921 1.00 81.56 320 ARG A O 1
ATOM 2678 N N . PHE A 1 321 ? -8.533 0.950 -37.009 1.00 77.88 321 PHE A N 1
ATOM 2679 C CA . PHE A 1 321 ? -8.581 0.454 -35.631 1.00 77.88 321 PHE A CA 1
ATOM 2680 C C . PHE A 1 321 ? -9.799 0.976 -34.853 1.00 77.88 321 PHE A C 1
ATOM 2682 O O . PHE A 1 321 ? -10.055 0.529 -33.735 1.00 77.88 321 PHE A O 1
ATOM 2689 N N . PHE A 1 322 ? -10.562 1.906 -35.432 1.00 74.81 322 PHE A N 1
ATOM 2690 C CA . PHE A 1 322 ? -11.775 2.473 -34.859 1.00 74.81 322 PHE A CA 1
ATOM 2691 C C . PHE A 1 322 ? -13.004 1.863 -35.543 1.00 74.81 322 PHE A C 1
ATOM 2693 O O . PHE A 1 322 ? -13.494 2.365 -36.547 1.00 74.81 322 PHE A O 1
ATOM 2700 N N . GLY A 1 323 ? -13.517 0.772 -34.974 1.00 68.81 323 GLY A N 1
ATOM 2701 C CA . GLY A 1 323 ? -14.790 0.167 -35.371 1.00 68.81 323 GLY A CA 1
ATOM 2702 C C . GLY A 1 323 ? -15.929 0.519 -34.406 1.00 68.81 323 GLY A C 1
ATOM 2703 O O . GLY A 1 323 ? -15.680 0.924 -33.263 1.00 68.81 323 GLY A O 1
ATOM 2704 N N . PRO A 1 324 ? -17.198 0.354 -34.816 1.00 65.06 324 PRO A N 1
ATOM 2705 C CA . PRO A 1 324 ? -18.322 0.477 -33.901 1.00 65.06 324 PRO A CA 1
ATOM 2706 C C . PRO A 1 324 ? -18.209 -0.575 -32.789 1.00 65.06 324 PRO A C 1
ATOM 2708 O O . PRO A 1 324 ? -17.933 -1.748 -33.035 1.00 65.06 324 PRO A O 1
ATOM 2711 N N . ILE A 1 325 ? -18.480 -0.162 -31.547 1.00 56.56 325 ILE A N 1
ATOM 2712 C CA . ILE A 1 325 ? -18.406 -1.014 -30.339 1.00 56.56 325 ILE A CA 1
ATOM 2713 C C . ILE A 1 325 ? -19.277 -2.285 -30.471 1.00 56.56 325 ILE A C 1
ATOM 2715 O O . ILE A 1 325 ? -19.049 -3.274 -29.780 1.00 56.56 325 ILE A O 1
ATOM 2719 N N . SER A 1 326 ? -20.267 -2.274 -31.367 1.00 64.50 326 SER A N 1
ATOM 2720 C CA . SER A 1 326 ? -21.171 -3.387 -31.662 1.00 64.50 326 SER A CA 1
ATOM 2721 C C . SER A 1 326 ? -20.569 -4.513 -32.517 1.00 64.50 326 SER A C 1
ATOM 2723 O O . SER A 1 326 ? -21.252 -5.518 -32.704 1.00 64.50 326 SER A O 1
ATOM 2725 N N . GLY A 1 327 ? -19.340 -4.386 -33.036 1.00 52.28 327 GLY A N 1
ATOM 2726 C CA . GLY A 1 327 ? -18.682 -5.446 -33.817 1.00 52.28 327 GLY A CA 1
ATOM 2727 C C . GLY A 1 327 ? -19.321 -5.741 -35.181 1.00 52.28 327 GLY A C 1
ATOM 2728 O O . GLY A 1 327 ? -19.024 -6.767 -35.784 1.00 52.28 327 GLY A O 1
ATOM 2729 N N . TYR A 1 328 ? -20.204 -4.865 -35.664 1.00 49.69 328 TYR A N 1
ATOM 2730 C CA . TYR A 1 328 ? -20.727 -4.933 -37.025 1.00 49.69 328 TYR A CA 1
ATOM 2731 C C . TYR A 1 328 ? -19.866 -4.056 -37.930 1.00 49.69 328 TYR A C 1
ATOM 2733 O O . TYR A 1 328 ? -19.929 -2.832 -37.824 1.00 49.69 328 TYR A O 1
ATOM 2741 N N . ASP A 1 329 ? -19.092 -4.678 -38.820 1.00 48.84 329 ASP A N 1
ATOM 2742 C CA . ASP A 1 329 ? -18.492 -3.974 -39.953 1.00 48.84 329 ASP A CA 1
ATOM 2743 C C . ASP A 1 329 ? -19.619 -3.363 -40.792 1.00 48.84 329 ASP A C 1
ATOM 2745 O O . ASP A 1 329 ? -20.464 -4.069 -41.355 1.00 48.84 329 ASP A O 1
ATOM 2749 N N . ALA A 1 330 ? -19.657 -2.033 -40.838 1.00 47.16 330 ALA A N 1
ATOM 2750 C CA . ALA A 1 330 ? -20.435 -1.327 -41.838 1.00 47.16 330 ALA A CA 1
ATOM 2751 C C . ALA A 1 330 ? -19.711 -1.525 -43.175 1.00 47.16 330 ALA A C 1
ATOM 2753 O O . ALA A 1 330 ? -18.568 -1.097 -43.322 1.00 47.16 330 ALA A O 1
ATOM 2754 N N . LYS A 1 331 ? -20.363 -2.248 -44.089 1.00 37.88 331 LYS A N 1
ATOM 2755 C CA . LYS A 1 331 ? -19.917 -2.434 -45.474 1.00 37.88 331 LYS A CA 1
ATOM 2756 C C . LYS A 1 331 ? -19.631 -1.120 -46.184 1.00 37.88 331 LYS A C 1
ATOM 2758 O O . LYS A 1 331 ? -20.419 -0.170 -45.966 1.00 37.88 331 LYS A O 1
#

Sequence (331 aa):
MFIKRIAKAENKAERALYVLKEKREKQTDKLITTLRDTITTYQLEGSSETRLQLLETLIGGNRGQQILENCEEHLSYTGNNYYSFMWKYLKSNRSELIKMLESLKFKSTTQNKGLEQAISFLLKNKHKKSEWISTIYTRKNGMNKNEWESVPLVDLTWVPEGWWRWISSNRRKNVYPNKINRRHFESCVFYQVRNELKSGDLCIEGSEQYADYREQLISWDEYRQNLHTFCEQAVLPTTAGEFKKQVYDKLEALAKKVDTSFPKNKAVTIRNGEPFITKLKKKKISPLLKAIRKRIEEKMVPINVLDLLSDTEYWLNWTRFFGPISGYDAK